Protein AF-A0A849B7J3-F1 (afdb_monomer)

Organism: NCBI:txid82541

Radius of gyration: 32.82 Å; Cα contacts (8 Å, |Δi|>4): 332; chains: 1; bounding box: 76×59×112 Å

Sequence (269 aa):
MNGSISHARQPASGYTDAIAVVGHYAAAPDSPKIPMVKLMRFSEALTHLPNVHATKTRKLFRDGFNDWANSLIGAGCQDRPLELDIGGALIDDAAYNEMYRKDGAIETSPRGAQFLIELYLEGRLPTKGEPMQPSEALLSYARTGETFAEIFEARRLVQNASRQADEEAKKARYATPEEISPSEFTYRLLNELFFHHKKKGYGVFSMVVGGVEVIKTVSRYCSNSGKNSDASVTFSWMDPDGTPRKLDKTSMFEGNRRNDEARNWGLPE

pLDDT: mean 82.97, std 20.83, range [26.84, 98.19]

Foldseek 3Di:
DDDDDDDDDDDDDDDDDDDDDPDDPDQDPDLPPPPQQDWAFLLRLQVQWPQFPSVVQVVLLVVQVVVLVVCDVPPPPDDDQQFTQRLNDTHHPQLSCQQFPPPPGTTHQLLNLVVVVVCQQVVSTDGPDHTDDGHPVSVVRNVVNDGPVRSVVVVVVSVVVSVVVVVVVLLVCLVCQLVAAPVNDDPVNVVVSCVSVVVDDAAWDWDAGVNKIKIKHWDWAAALVRPDIDIKIKIWIADPVRDIDIDIDDTPRCPPLCNDPVNNVDDDD

Solvent-accessible surface area (backbone atoms only — not comparable to full-atom values): 15928 Å² total; per-residue (Å²): 134,88,83,90,85,89,83,88,81,87,83,82,88,85,87,80,80,90,73,84,80,73,86,70,81,76,70,74,94,78,68,82,80,69,83,73,83,77,76,43,40,38,75,56,56,41,72,36,36,59,57,46,37,56,71,58,39,58,46,46,56,52,49,23,50,49,53,46,55,55,53,56,78,75,59,59,103,61,98,63,81,67,53,31,52,50,62,88,39,80,36,44,58,68,60,46,43,24,35,59,29,75,87,77,68,49,29,20,26,25,38,9,42,44,56,54,50,49,39,36,70,71,58,37,47,54,51,82,57,80,63,60,81,59,36,67,70,54,52,57,48,21,67,73,46,45,43,57,67,57,54,49,50,54,51,48,52,55,52,48,52,51,49,50,54,52,51,51,52,48,51,57,57,56,72,46,38,58,76,44,52,70,90,70,69,40,67,66,56,54,50,53,43,37,51,72,74,66,64,70,77,76,48,79,46,74,49,66,38,35,83,28,61,37,38,39,39,28,45,81,26,33,38,74,82,61,86,46,73,41,56,26,40,38,39,38,35,52,45,98,88,68,50,80,46,75,43,77,44,80,29,95,24,54,88,25,47,63,59,29,83,95,57,25,88,79,65,82,133

Secondary structure (DSSP, 8-state):
----------------------------TTS----PPPPEEHHHHGGGSTTB-HHHHHHHHHHHHHHHHHHHHHH-S-----EEEETTEEEEHHHHHHHSEEESEEEE-HHHHHHHHHHHHTT-S-BSSS--PPPHHHHHHHHH---HHHHHHHHHHHHHHHHHHHHHHHHHHHH-GGGS-GGG--HHHHHHHHHHTT--SSEEEEEEETTEEEEEEEEEEE-TTSS-EEEEEEEEEE-TTS-EEEEEE--TTTTSGGG-GGG-TT---

Mean predicted aligned error: 13.0 Å

Structure (mmCIF, N/CA/C/O backbone):
data_AF-A0A849B7J3-F1
#
_entry.id   AF-A0A849B7J3-F1
#
loop_
_atom_site.group_PDB
_atom_site.id
_atom_site.type_symbol
_atom_site.label_atom_id
_atom_site.label_alt_id
_atom_site.label_comp_id
_atom_site.label_asym_id
_atom_site.label_entity_id
_atom_site.label_seq_id
_atom_site.pdbx_PDB_ins_code
_atom_site.Cartn_x
_atom_site.Cartn_y
_atom_site.Cartn_z
_atom_site.occupancy
_atom_site.B_iso_or_equiv
_atom_site.auth_seq_id
_atom_site.auth_comp_id
_atom_site.auth_asym_id
_atom_site.auth_atom_id
_atom_site.pdbx_PDB_model_num
ATOM 1 N N . MET A 1 1 ? -1.129 37.134 -78.350 1.00 34.50 1 MET A N 1
ATOM 2 C CA . MET A 1 1 ? -0.215 37.690 -77.331 1.00 34.50 1 MET A CA 1
ATOM 3 C C . MET A 1 1 ? -1.031 37.998 -76.087 1.00 34.50 1 MET A C 1
ATOM 5 O O . MET A 1 1 ? -2.097 38.573 -76.227 1.00 34.50 1 MET A O 1
ATOM 9 N N . ASN A 1 2 ? -0.542 37.503 -74.948 1.00 29.91 2 ASN A N 1
ATOM 10 C CA . ASN A 1 2 ? -0.941 37.674 -73.543 1.00 29.91 2 ASN A CA 1
ATOM 11 C C . ASN A 1 2 ? -2.064 38.660 -73.170 1.00 29.91 2 ASN A C 1
ATOM 13 O O . ASN A 1 2 ? -2.021 39.822 -73.559 1.00 29.91 2 ASN A O 1
ATOM 17 N N . GLY A 1 3 ? -2.912 38.233 -72.222 1.00 28.36 3 GLY A N 1
ATOM 18 C CA . GLY A 1 3 ? -3.477 39.145 -71.220 1.00 28.36 3 GLY A CA 1
ATOM 19 C C . GLY A 1 3 ? -4.825 38.746 -70.611 1.00 28.36 3 GLY A C 1
ATOM 20 O O . GLY A 1 3 ? -5.851 39.024 -71.209 1.00 28.36 3 GLY A O 1
ATOM 21 N N . SER A 1 4 ? -4.766 38.197 -69.389 1.00 31.70 4 SER A N 1
ATOM 22 C CA . SER A 1 4 ? -5.672 38.406 -68.237 1.00 31.70 4 SER A CA 1
ATOM 23 C C . SER A 1 4 ? -7.183 38.116 -68.334 1.00 31.70 4 SER A C 1
ATOM 25 O O . SER A 1 4 ? -7.897 38.723 -69.118 1.00 31.70 4 SER A O 1
ATOM 27 N N . ILE A 1 5 ? -7.703 37.317 -67.387 1.00 32.41 5 ILE A N 1
ATOM 28 C CA . ILE A 1 5 ? -8.599 37.736 -66.280 1.00 32.41 5 ILE A CA 1
ATOM 29 C C . ILE A 1 5 ? -8.987 36.504 -65.434 1.00 32.41 5 ILE A C 1
ATOM 31 O O . ILE A 1 5 ? -9.136 35.388 -65.923 1.00 32.41 5 ILE A O 1
ATOM 35 N N . SER A 1 6 ? -9.096 36.749 -64.132 1.00 35.19 6 SER A N 1
ATOM 36 C CA . SER A 1 6 ? -9.475 35.867 -63.030 1.00 35.19 6 SER A CA 1
ATOM 37 C C . SER A 1 6 ? -10.904 35.309 -63.108 1.00 35.19 6 SER A C 1
ATOM 39 O O . SER A 1 6 ? -11.824 36.036 -63.465 1.00 35.19 6 SER A O 1
ATOM 41 N N . HIS A 1 7 ? -11.115 34.078 -62.615 1.00 30.36 7 HIS A N 1
ATOM 42 C CA . HIS A 1 7 ? -12.134 33.776 -61.593 1.00 30.36 7 HIS A CA 1
ATOM 43 C C . HIS A 1 7 ? -11.993 32.361 -60.998 1.00 30.36 7 HIS A C 1
ATOM 45 O O . HIS A 1 7 ? -11.875 31.369 -61.708 1.00 30.36 7 HIS A O 1
ATOM 51 N N . ALA A 1 8 ? -12.013 32.349 -59.662 1.00 32.25 8 ALA A N 1
ATOM 52 C CA . ALA A 1 8 ? -12.501 31.359 -58.701 1.00 32.25 8 ALA A CA 1
ATOM 53 C C . ALA A 1 8 ? -12.683 29.877 -59.096 1.00 32.25 8 ALA A C 1
ATOM 55 O O . ALA A 1 8 ? -13.489 29.543 -59.960 1.00 32.25 8 ALA A O 1
ATOM 56 N N . ARG A 1 9 ? -12.122 28.993 -58.253 1.00 29.34 9 ARG A N 1
ATOM 57 C CA . ARG A 1 9 ? -12.795 27.790 -57.720 1.00 29.34 9 ARG A CA 1
ATOM 58 C C . ARG A 1 9 ? -12.140 27.332 -56.405 1.00 29.34 9 ARG A C 1
ATOM 60 O O . ARG A 1 9 ? -10.958 27.018 -56.371 1.00 29.34 9 ARG A O 1
ATOM 67 N N . GLN A 1 10 ? -12.940 27.307 -55.339 1.00 34.34 10 GLN A N 1
ATOM 68 C CA . GLN A 1 10 ? -12.770 26.456 -54.148 1.00 34.34 10 GLN A CA 1
ATOM 69 C C . GLN A 1 10 ? -12.938 24.962 -54.536 1.00 34.34 10 GLN A C 1
ATOM 71 O O . GLN A 1 10 ? -13.509 24.702 -55.602 1.00 34.34 10 GLN A O 1
ATOM 76 N N . PRO A 1 11 ? -12.457 23.980 -53.734 1.00 37.03 11 PRO A N 1
ATOM 77 C CA . PRO A 1 11 ? -13.229 23.470 -52.577 1.00 37.03 11 PRO A CA 1
ATOM 78 C C . PRO A 1 11 ? -12.392 23.106 -51.320 1.00 37.03 11 PRO A C 1
ATOM 80 O O . PRO A 1 11 ? -11.230 22.733 -51.417 1.00 37.03 11 PRO A O 1
ATOM 83 N N . ALA A 1 12 ? -12.963 23.370 -50.134 1.00 26.91 12 ALA A N 1
ATOM 84 C CA . ALA A 1 12 ? -13.429 22.411 -49.105 1.00 26.91 12 ALA A CA 1
ATOM 85 C C . ALA A 1 12 ? -12.333 21.821 -48.185 1.00 26.91 12 ALA A C 1
ATOM 87 O O . ALA A 1 12 ? -11.378 21.214 -48.642 1.00 26.91 12 ALA A O 1
ATOM 88 N N . SER A 1 13 ? -12.411 22.120 -46.878 1.00 29.16 13 SER A N 1
ATOM 89 C CA . SER A 1 13 ? -12.934 21.208 -45.832 1.00 29.16 13 SER A CA 1
ATOM 90 C C . SER A 1 13 ? -11.945 20.070 -45.563 1.00 29.16 13 SER A C 1
ATOM 92 O O . SER A 1 13 ? -11.754 19.214 -46.410 1.00 29.16 13 SER A O 1
ATOM 94 N N . GLY A 1 14 ? -11.205 20.008 -44.465 1.00 27.61 14 GLY A N 1
ATOM 95 C CA . GLY A 1 14 ? -11.558 20.259 -43.075 1.00 27.61 14 GLY A CA 1
ATOM 96 C C . GLY A 1 14 ? -10.837 19.159 -42.294 1.00 27.61 14 GLY A C 1
ATOM 97 O O . GLY A 1 14 ? -10.973 18.003 -42.664 1.00 27.61 14 GLY A O 1
ATOM 98 N N . TYR A 1 15 ? -10.036 19.485 -41.282 1.00 26.84 15 TYR A N 1
ATOM 99 C CA . TYR A 1 15 ? -9.645 18.510 -40.262 1.00 26.84 15 TYR A CA 1
ATOM 100 C C . TYR A 1 15 ? -9.307 19.251 -38.969 1.00 26.84 15 TYR A C 1
ATOM 102 O O . TYR A 1 15 ? -8.407 20.085 -38.900 1.00 26.84 15 TYR A O 1
ATOM 110 N N . THR A 1 16 ? -10.156 18.972 -37.995 1.00 31.05 16 THR A N 1
ATOM 111 C CA . THR A 1 16 ? -10.234 19.437 -36.616 1.00 31.05 16 THR A CA 1
ATOM 112 C C . THR A 1 16 ? -9.123 18.875 -35.731 1.00 31.05 16 THR A C 1
ATOM 114 O O . THR A 1 16 ? -8.712 17.732 -35.903 1.00 31.05 16 THR A O 1
ATOM 117 N N . ASP A 1 17 ? -8.720 19.698 -34.760 1.00 27.81 17 ASP A N 1
ATOM 118 C CA . ASP A 1 17 ? -8.271 19.385 -33.398 1.00 27.81 17 ASP A CA 1
ATOM 119 C C . ASP A 1 17 ? -7.539 18.057 -33.147 1.00 27.81 17 ASP A C 1
ATOM 121 O O . ASP A 1 17 ? -8.133 16.992 -32.973 1.00 27.81 17 ASP A O 1
ATOM 125 N N . ALA A 1 18 ? -6.219 18.163 -32.968 1.00 29.28 18 ALA A N 1
ATOM 126 C CA . ALA A 1 18 ? -5.422 17.153 -32.288 1.00 29.28 18 ALA A CA 1
ATOM 127 C C . ALA A 1 18 ? -5.737 17.187 -30.781 1.00 29.28 18 ALA A C 1
ATOM 129 O O . ALA A 1 18 ? -5.167 17.960 -30.009 1.00 29.28 18 ALA A O 1
ATOM 130 N N . ILE A 1 19 ? -6.687 16.345 -30.380 1.00 28.30 19 ILE A N 1
ATOM 131 C CA . ILE A 1 19 ? -7.010 16.038 -28.988 1.00 28.30 19 ILE A CA 1
ATOM 132 C C . ILE A 1 19 ? -5.796 15.379 -28.323 1.00 28.30 19 ILE A C 1
ATOM 134 O O . ILE A 1 19 ? -5.229 14.408 -28.825 1.00 28.30 19 ILE A O 1
ATOM 138 N N . ALA A 1 20 ? -5.428 15.909 -27.158 1.00 29.67 20 ALA A N 1
ATOM 139 C CA . ALA A 1 20 ? -4.457 15.335 -26.243 1.00 29.67 20 ALA A CA 1
ATOM 140 C C . ALA A 1 20 ? -4.846 13.896 -25.860 1.00 29.67 20 ALA A C 1
ATOM 142 O O . ALA A 1 20 ? -5.822 13.676 -25.141 1.00 29.67 20 ALA A O 1
ATOM 143 N N . VAL A 1 21 ? -4.058 12.911 -26.293 1.00 30.27 21 VAL A N 1
ATOM 144 C CA . VAL A 1 21 ? -4.176 11.535 -25.798 1.00 30.27 21 VAL A CA 1
ATOM 145 C C . VAL A 1 21 ? -3.349 11.423 -24.522 1.00 30.27 21 VAL A C 1
ATOM 147 O O . VAL A 1 21 ? -2.157 11.124 -24.525 1.00 30.27 21 VAL A O 1
ATOM 150 N N . VAL A 1 22 ? -4.011 11.705 -23.402 1.00 29.48 22 VAL A N 1
ATOM 151 C CA . VAL A 1 22 ? -3.564 11.313 -22.066 1.00 29.48 22 VAL A CA 1
ATOM 152 C C . VAL A 1 22 ? -3.586 9.789 -22.022 1.00 29.48 22 VAL A C 1
ATOM 154 O O . VAL A 1 22 ? -4.663 9.192 -22.051 1.00 29.48 22 VAL A O 1
ATOM 157 N N . GLY A 1 23 ? -2.407 9.167 -21.963 1.00 29.25 23 GLY A N 1
ATOM 158 C CA . GLY A 1 23 ? -2.237 7.721 -21.835 1.00 29.25 23 GLY A CA 1
ATOM 159 C C . GLY A 1 23 ? -2.927 7.175 -20.586 1.00 29.25 23 GLY A C 1
ATOM 160 O O . GLY A 1 23 ? -2.333 7.101 -19.513 1.00 29.25 23 GLY A O 1
ATOM 161 N N . HIS A 1 24 ? -4.190 6.789 -20.738 1.00 28.89 24 HIS A N 1
ATOM 162 C CA . HIS A 1 24 ? -4.897 5.933 -19.803 1.00 28.89 24 HIS A CA 1
ATOM 163 C C . HIS A 1 24 ? -4.501 4.502 -20.144 1.00 28.89 24 HIS A C 1
ATOM 165 O O . HIS A 1 24 ? -4.951 3.943 -21.142 1.00 28.89 24 HIS A O 1
ATOM 171 N N . TYR A 1 25 ? -3.637 3.914 -19.321 1.00 37.16 25 TYR A N 1
ATOM 172 C CA . TYR A 1 25 ? -3.486 2.467 -19.288 1.00 37.16 25 TYR A CA 1
ATOM 173 C C . TYR A 1 25 ? -4.851 1.889 -18.906 1.00 37.16 25 TYR A C 1
ATOM 175 O O . TYR A 1 25 ? -5.296 2.033 -17.766 1.00 37.16 25 TYR A O 1
ATOM 183 N N . ALA A 1 26 ? -5.553 1.322 -19.886 1.00 33.25 26 ALA A N 1
ATOM 184 C CA . ALA A 1 26 ? -6.802 0.621 -19.660 1.00 33.25 26 ALA A CA 1
ATOM 185 C C . ALA A 1 26 ? -6.502 -0.586 -18.766 1.00 33.25 26 ALA A C 1
ATOM 187 O O . ALA A 1 26 ? -5.810 -1.517 -19.172 1.00 33.25 26 ALA A O 1
ATOM 188 N N . ALA A 1 27 ? -6.988 -0.532 -17.526 1.00 36.34 27 ALA A N 1
ATOM 189 C CA . ALA A 1 27 ? -7.050 -1.696 -16.660 1.00 36.34 27 ALA A CA 1
ATOM 190 C C . ALA A 1 27 ? -7.806 -2.816 -17.395 1.00 36.34 27 ALA A C 1
ATOM 192 O O . ALA A 1 27 ? -8.809 -2.543 -18.058 1.00 36.34 27 ALA A O 1
ATOM 193 N N . ALA A 1 28 ? -7.314 -4.053 -17.289 1.00 40.72 28 ALA A N 1
ATOM 194 C CA . ALA A 1 28 ? -7.953 -5.229 -17.871 1.00 40.72 28 ALA A CA 1
ATOM 195 C C . ALA A 1 28 ? -9.469 -5.241 -17.551 1.00 40.72 28 ALA A C 1
ATOM 197 O O . ALA A 1 28 ? -9.837 -5.045 -16.388 1.00 40.72 28 ALA A O 1
ATOM 198 N N . PRO A 1 29 ? -10.354 -5.429 -18.552 1.00 43.50 29 PRO A N 1
ATOM 199 C CA . PRO A 1 29 ? -11.774 -5.099 -18.417 1.00 43.50 29 PRO A CA 1
ATOM 200 C C . PRO A 1 29 ? -12.602 -6.030 -17.518 1.00 43.50 29 PRO A C 1
ATOM 202 O O . PRO A 1 29 ? -13.736 -5.675 -17.228 1.00 43.50 29 PRO A O 1
ATOM 205 N N . ASP A 1 30 ? -12.062 -7.145 -17.016 1.00 48.81 30 ASP A N 1
ATOM 206 C CA . ASP A 1 30 ? -12.849 -8.151 -16.279 1.00 48.81 30 ASP A CA 1
ATOM 207 C C . ASP A 1 30 ? -12.141 -8.734 -15.044 1.00 48.81 30 ASP A C 1
ATOM 209 O O . ASP A 1 30 ? -12.328 -9.894 -14.673 1.00 48.81 30 ASP A O 1
ATOM 213 N N . SER A 1 31 ? -11.349 -7.928 -14.334 1.00 44.16 31 SER A N 1
ATOM 214 C CA . SER A 1 31 ? -11.012 -8.293 -12.953 1.00 44.16 31 SER A CA 1
ATOM 215 C C . SER A 1 31 ? -12.288 -8.195 -12.109 1.00 44.16 31 SER A C 1
ATOM 217 O O . SER A 1 31 ? -12.893 -7.115 -12.084 1.00 44.16 31 SER A O 1
ATOM 219 N N . PRO A 1 32 ? -12.723 -9.261 -11.404 1.00 40.44 32 PRO A N 1
ATOM 220 C CA . PRO A 1 32 ? -13.896 -9.185 -10.548 1.00 40.44 32 PRO A CA 1
ATOM 221 C C . PRO A 1 32 ? -13.686 -8.046 -9.554 1.00 40.44 32 PRO A C 1
ATOM 223 O O . PRO A 1 32 ? -12.773 -8.077 -8.725 1.00 40.44 32 PRO A O 1
ATOM 226 N N . LYS A 1 33 ? -14.520 -7.006 -9.661 1.00 48.91 33 LYS A N 1
ATOM 227 C CA . LYS A 1 33 ? -14.579 -5.920 -8.683 1.00 48.91 33 LYS A CA 1
ATOM 228 C C . LYS A 1 33 ? -15.216 -6.490 -7.426 1.00 48.91 33 LYS A C 1
ATOM 230 O O . LYS A 1 33 ? -16.397 -6.276 -7.177 1.00 48.91 33 LYS A O 1
ATOM 235 N N . ILE A 1 34 ? -14.448 -7.265 -6.665 1.00 50.72 34 ILE A N 1
ATOM 236 C CA . ILE A 1 34 ? -14.845 -7.678 -5.325 1.00 50.72 34 ILE A CA 1
ATOM 237 C C . ILE A 1 34 ? -15.014 -6.370 -4.546 1.00 50.72 34 ILE A C 1
ATOM 239 O O . ILE A 1 34 ? -14.036 -5.620 -4.435 1.00 50.72 34 ILE A O 1
ATOM 243 N N . PRO A 1 35 ? -16.231 -6.025 -4.085 1.00 56.38 35 PRO A N 1
ATOM 244 C CA . PRO A 1 35 ? -16.437 -4.805 -3.328 1.00 56.38 35 PRO A CA 1
ATOM 245 C C . PRO A 1 35 ? -15.585 -4.900 -2.066 1.00 56.38 35 PRO A C 1
ATOM 247 O O . PRO A 1 35 ? -15.856 -5.683 -1.161 1.00 56.38 35 PRO A O 1
ATOM 250 N N . MET A 1 36 ? -14.494 -4.141 -2.038 1.00 69.12 36 MET A N 1
ATOM 251 C CA . MET A 1 36 ? -13.614 -4.116 -0.885 1.00 69.12 36 MET A CA 1
ATOM 252 C C . MET A 1 36 ? -14.327 -3.398 0.250 1.00 69.12 36 MET A C 1
ATOM 254 O O . MET A 1 36 ? -14.642 -2.211 0.130 1.00 69.12 36 MET A O 1
ATOM 258 N N . VAL A 1 37 ? -14.524 -4.093 1.370 1.00 80.81 37 VAL A N 1
ATOM 259 C CA . VAL A 1 37 ? -15.006 -3.462 2.595 1.00 80.81 37 VAL A CA 1
ATOM 260 C C . VAL A 1 37 ? -14.028 -2.350 2.975 1.00 80.81 37 VAL A C 1
ATOM 262 O O . VAL A 1 37 ? -12.826 -2.566 3.206 1.00 80.81 37 VAL A O 1
ATOM 265 N N . LYS A 1 38 ? -14.543 -1.120 2.974 1.00 89.06 38 LYS A N 1
ATOM 266 C CA . LYS A 1 38 ? -13.818 0.040 3.475 1.00 89.06 38 LYS A CA 1
ATOM 267 C C . LYS A 1 38 ? -13.810 -0.059 4.995 1.00 89.06 38 LYS A C 1
ATOM 269 O O . LYS A 1 38 ? -14.868 -0.061 5.612 1.00 89.06 38 LYS A O 1
ATOM 274 N N . LEU A 1 39 ? -12.615 -0.129 5.572 1.00 93.56 39 LEU A N 1
ATOM 275 C CA . LEU A 1 39 ? -12.459 -0.179 7.021 1.00 93.56 39 LEU A CA 1
ATOM 276 C C . LEU A 1 39 ? -12.903 1.148 7.631 1.00 93.56 39 LEU A C 1
ATOM 278 O O . LEU A 1 39 ? -12.538 2.224 7.146 1.00 93.56 39 LEU A O 1
ATOM 282 N N . MET A 1 40 ? -13.701 1.051 8.688 1.00 95.50 40 MET A N 1
ATOM 283 C CA . MET A 1 40 ? -14.137 2.195 9.472 1.00 95.50 40 MET A CA 1
ATOM 284 C C . MET A 1 40 ? -13.052 2.559 10.484 1.00 95.50 40 MET A C 1
ATOM 286 O O . MET A 1 40 ? -12.446 1.689 11.114 1.00 95.50 40 MET A O 1
ATOM 290 N N . ARG A 1 41 ? -12.801 3.855 10.683 1.00 96.75 41 ARG A N 1
ATOM 291 C CA . ARG A 1 41 ? -11.905 4.276 11.770 1.00 96.75 41 ARG A CA 1
ATOM 292 C C . ARG A 1 41 ? -12.587 4.030 13.109 1.00 96.75 41 ARG A C 1
ATOM 294 O O . ARG A 1 41 ? -13.756 4.370 13.263 1.00 96.75 41 ARG A O 1
ATOM 301 N N . PHE A 1 42 ? -11.845 3.608 14.128 1.00 97.31 42 PHE A N 1
ATOM 302 C CA . PHE A 1 42 ? -12.400 3.479 15.482 1.00 97.31 42 PHE A CA 1
ATOM 303 C C . PHE A 1 42 ? -13.016 4.799 15.963 1.00 97.31 42 PHE A C 1
ATOM 305 O O . PHE A 1 42 ? -14.103 4.847 16.529 1.00 97.31 42 PHE A O 1
ATOM 312 N N . SER A 1 43 ? -12.360 5.924 15.658 1.00 95.81 43 SER A N 1
ATOM 313 C CA . SER A 1 43 ? -12.896 7.253 15.956 1.00 95.81 43 SER A CA 1
ATOM 314 C C . SER A 1 43 ? -14.233 7.552 15.283 1.00 95.81 43 SER A C 1
ATOM 316 O O . SER A 1 43 ? -15.015 8.292 15.866 1.00 95.81 43 SER A O 1
ATOM 318 N N . GLU A 1 44 ? -14.438 7.042 14.067 1.00 96.44 44 GLU A N 1
ATOM 319 C CA . GLU A 1 44 ? -15.657 7.203 13.271 1.00 96.44 44 GLU A CA 1
ATOM 320 C C . GLU A 1 44 ? -16.761 6.299 13.822 1.00 96.44 44 GLU A C 1
ATOM 322 O O . GLU A 1 44 ? -17.845 6.796 14.115 1.00 96.44 44 GLU A O 1
ATOM 327 N N . ALA A 1 45 ? -16.457 5.031 14.117 1.00 97.31 45 ALA A N 1
ATOM 328 C CA . ALA A 1 45 ? -17.386 4.100 14.760 1.00 97.31 45 ALA A CA 1
ATOM 329 C C . ALA A 1 45 ? -17.991 4.675 16.053 1.00 97.31 45 ALA A C 1
ATOM 331 O O . ALA A 1 45 ? -19.202 4.625 16.253 1.00 97.31 45 ALA A O 1
ATOM 332 N N . LEU A 1 46 ? -17.183 5.336 16.890 1.00 97.44 46 LEU A N 1
ATOM 333 C CA . LEU A 1 46 ? -17.675 5.986 18.112 1.00 97.44 46 LEU A CA 1
ATOM 334 C C . LEU A 1 46 ? -18.655 7.143 17.852 1.00 97.44 46 LEU A C 1
ATOM 336 O O . LEU A 1 46 ? -19.477 7.435 18.712 1.00 97.44 46 LEU A O 1
ATOM 340 N N . THR A 1 47 ? -18.600 7.812 16.695 1.00 96.88 47 THR A N 1
ATOM 341 C CA . THR A 1 47 ? -19.576 8.873 16.363 1.00 96.88 47 THR A CA 1
ATOM 342 C C . THR A 1 47 ? -20.966 8.321 16.054 1.00 96.88 47 THR A C 1
ATOM 344 O O . THR A 1 47 ? -21.951 9.048 16.149 1.00 96.88 47 THR A O 1
ATOM 347 N N . HIS A 1 48 ? -21.046 7.027 15.745 1.00 97.38 48 HIS A N 1
ATOM 348 C CA . HIS A 1 48 ? -22.281 6.305 15.468 1.00 97.38 48 HIS A CA 1
ATOM 349 C C . HIS A 1 48 ? -22.927 5.682 16.718 1.00 97.38 48 HIS A C 1
ATOM 351 O O . HIS A 1 48 ? -23.979 5.047 16.602 1.00 97.38 48 HIS A O 1
ATOM 357 N N . LEU A 1 49 ? -22.323 5.881 17.897 1.00 97.50 49 LEU A N 1
ATOM 358 C CA . LEU A 1 49 ? -22.831 5.458 19.201 1.00 97.50 49 LEU A CA 1
ATOM 359 C C . LEU A 1 49 ? -23.329 6.686 19.985 1.00 97.50 49 LEU A C 1
ATOM 361 O O . LEU A 1 49 ? -22.514 7.486 20.463 1.00 97.50 49 LEU A O 1
ATOM 365 N N . PRO A 1 50 ? -24.653 6.880 20.129 1.00 96.12 50 PRO A N 1
ATOM 366 C CA . PRO A 1 50 ? -25.200 8.026 20.849 1.00 96.12 50 PRO A CA 1
ATOM 367 C C . PRO A 1 50 ? -24.693 8.117 22.293 1.00 96.12 50 PRO A C 1
ATOM 369 O O . PRO A 1 50 ? -24.456 7.112 22.958 1.00 96.12 50 PRO A O 1
ATOM 372 N N . ASN A 1 51 ? -24.544 9.336 22.809 1.00 94.88 51 ASN A N 1
ATOM 373 C CA . ASN A 1 51 ? -24.104 9.616 24.184 1.00 94.88 51 ASN A CA 1
ATOM 374 C C . ASN A 1 51 ? -22.702 9.108 24.570 1.00 94.88 51 ASN A C 1
ATOM 376 O O . ASN A 1 51 ? -22.271 9.388 25.691 1.00 94.88 51 ASN A O 1
ATOM 380 N N . VAL A 1 52 ? -21.962 8.428 23.687 1.00 96.75 52 VAL A N 1
ATOM 381 C CA . VAL A 1 52 ? -20.632 7.907 24.016 1.00 96.75 52 VAL A CA 1
ATOM 382 C C . VAL A 1 52 ? -19.616 9.044 24.165 1.00 96.75 52 VAL A C 1
ATOM 384 O O . VAL A 1 52 ? -19.542 9.988 23.372 1.00 96.75 52 VAL A O 1
ATOM 387 N N . HIS A 1 53 ? -18.772 8.963 25.188 1.00 96.06 53 HIS A N 1
ATOM 388 C CA . HIS A 1 53 ? -17.637 9.860 25.349 1.00 96.06 53 HIS A CA 1
ATOM 389 C C . HIS A 1 53 ? -16.454 9.346 24.530 1.00 96.06 53 HIS A C 1
ATOM 391 O O . HIS A 1 53 ? -15.596 8.628 25.048 1.00 96.06 53 HIS A O 1
ATOM 397 N N . ALA A 1 54 ? -16.361 9.754 23.263 1.00 94.31 54 ALA A N 1
ATOM 398 C CA . ALA A 1 54 ? -15.351 9.229 22.342 1.00 94.31 54 ALA A CA 1
ATOM 399 C C . ALA A 1 54 ? -13.905 9.332 22.876 1.00 94.31 54 ALA A C 1
ATOM 401 O O . ALA A 1 54 ? -13.140 8.372 22.799 1.00 94.31 54 ALA A O 1
ATOM 402 N N . THR A 1 55 ? -13.528 10.464 23.480 1.00 95.50 55 THR A N 1
ATOM 403 C CA . THR A 1 55 ? -12.183 10.652 24.057 1.00 95.50 55 THR A CA 1
ATOM 404 C C . THR A 1 55 ? -11.922 9.725 25.243 1.00 95.50 55 THR A C 1
ATOM 406 O O . THR A 1 55 ? -10.851 9.127 25.320 1.00 95.50 55 THR A O 1
ATOM 409 N N . LYS A 1 56 ? -12.899 9.573 26.150 1.00 96.56 56 LYS A N 1
ATOM 410 C CA . LYS A 1 56 ? -12.776 8.672 27.306 1.00 96.56 56 LYS A CA 1
ATOM 411 C C . LYS A 1 56 ? -12.740 7.212 26.863 1.00 96.56 56 LYS A C 1
ATOM 413 O O . LYS A 1 56 ? -11.947 6.454 27.393 1.00 96.56 56 LYS A O 1
ATOM 418 N N . THR A 1 57 ? -13.515 6.851 25.845 1.00 96.75 57 THR A N 1
ATOM 419 C CA . THR A 1 57 ? -13.533 5.497 25.275 1.00 96.75 57 THR A CA 1
ATOM 420 C C . THR A 1 57 ? -12.192 5.147 24.630 1.00 96.75 57 THR A C 1
ATOM 422 O O . THR A 1 57 ? -11.616 4.108 24.916 1.00 96.75 57 THR A O 1
ATOM 425 N N . ARG A 1 58 ? -11.601 6.054 23.840 1.00 95.50 58 ARG A N 1
ATOM 426 C CA . ARG A 1 58 ? -10.243 5.846 23.296 1.00 95.50 58 ARG A CA 1
ATOM 427 C C . ARG A 1 58 ? -9.174 5.731 24.379 1.00 95.50 58 ARG A C 1
ATOM 429 O O . ARG A 1 58 ? -8.152 5.093 24.142 1.00 95.50 58 ARG A O 1
ATOM 436 N N . LYS A 1 59 ? -9.360 6.424 25.505 1.00 95.56 59 LYS A N 1
ATOM 437 C CA . LYS A 1 59 ? -8.479 6.303 26.665 1.00 95.56 59 LYS A CA 1
ATOM 438 C C . LYS A 1 59 ? -8.664 4.937 27.331 1.00 95.56 59 LYS A C 1
ATOM 440 O O . LYS A 1 59 ? -7.669 4.259 27.502 1.00 95.56 59 LYS A O 1
ATOM 445 N N . LEU A 1 60 ? -9.905 4.509 27.571 1.00 96.06 60 LEU A N 1
ATOM 446 C CA . LEU A 1 60 ? -10.236 3.195 28.131 1.00 96.06 60 LEU A CA 1
ATOM 447 C C . LEU A 1 60 ? -9.559 2.052 27.365 1.00 96.06 60 LEU A C 1
ATOM 449 O O . LEU A 1 60 ? -8.871 1.249 27.976 1.00 96.06 60 LEU A O 1
ATOM 453 N N . PHE A 1 61 ? -9.685 2.023 26.034 1.00 95.56 61 PHE A N 1
ATOM 454 C CA . PHE A 1 61 ? -9.063 0.976 25.212 1.00 95.56 61 PHE A CA 1
ATOM 455 C C . PHE A 1 61 ? -7.534 0.976 25.316 1.00 95.56 61 PHE A C 1
ATOM 457 O O . PHE A 1 61 ? -6.906 -0.064 25.475 1.00 95.56 61 PHE A O 1
ATOM 464 N N . ARG A 1 62 ? -6.929 2.165 25.265 1.00 93.56 62 ARG A N 1
ATOM 465 C CA . ARG A 1 62 ? -5.476 2.321 25.362 1.00 93.56 62 ARG A CA 1
ATOM 466 C C . ARG A 1 62 ? -4.944 1.918 26.733 1.00 93.56 62 ARG A C 1
ATOM 468 O O . ARG A 1 62 ? -3.910 1.267 26.802 1.00 93.56 62 ARG A O 1
ATOM 475 N N . ASP A 1 63 ? -5.615 2.358 27.790 1.00 93.12 63 ASP A N 1
ATOM 476 C CA . ASP A 1 63 ? -5.218 2.086 29.166 1.00 93.12 63 ASP A CA 1
ATOM 477 C C . ASP A 1 63 ? -5.377 0.585 29.452 1.00 93.12 63 ASP A C 1
ATOM 479 O O . ASP A 1 63 ? -4.413 -0.029 29.889 1.00 93.12 63 ASP A O 1
ATOM 483 N N . GLY A 1 64 ? -6.497 -0.033 29.049 1.00 90.50 64 GLY A N 1
ATOM 484 C CA . GLY A 1 64 ? -6.705 -1.481 29.175 1.00 90.50 64 GLY A CA 1
ATOM 485 C C . GLY A 1 64 ? -5.631 -2.312 28.463 1.00 90.50 64 GLY A C 1
ATOM 486 O O . GLY A 1 64 ? -5.087 -3.250 29.041 1.00 90.50 64 GLY A O 1
ATOM 487 N N . PHE A 1 65 ? -5.234 -1.922 27.246 1.00 90.56 65 PHE A N 1
ATOM 488 C CA . PHE A 1 65 ? -4.115 -2.571 26.553 1.00 90.56 65 PHE A CA 1
ATOM 489 C C . PHE A 1 65 ? -2.773 -2.371 27.262 1.00 90.56 65 PHE A C 1
ATOM 491 O O . PHE A 1 65 ? -1.988 -3.309 27.366 1.00 90.56 65 PHE A O 1
ATOM 498 N N . ASN A 1 66 ? -2.484 -1.160 27.743 1.00 89.75 66 ASN A N 1
ATOM 499 C CA . ASN A 1 66 ? -1.235 -0.887 28.452 1.00 89.75 66 ASN A CA 1
ATOM 500 C C . ASN A 1 66 ? -1.150 -1.675 29.763 1.00 89.75 66 ASN A C 1
ATOM 502 O O . ASN A 1 66 ? -0.090 -2.212 30.077 1.00 89.75 66 ASN A O 1
ATOM 506 N N . ASP A 1 67 ? -2.247 -1.760 30.510 1.00 87.94 67 ASP A N 1
ATOM 507 C CA . ASP A 1 67 ? -2.324 -2.510 31.761 1.00 87.94 67 ASP A CA 1
ATOM 508 C C . ASP A 1 67 ? -2.121 -4.006 31.504 1.00 87.94 67 ASP A C 1
ATOM 510 O O . ASP A 1 67 ? -1.298 -4.646 32.167 1.00 87.94 67 ASP A O 1
ATOM 514 N N . TRP A 1 68 ? -2.773 -4.540 30.468 1.00 86.75 68 TRP A N 1
ATOM 515 C CA . TRP A 1 68 ? -2.549 -5.905 30.001 1.00 86.75 68 TRP A CA 1
ATOM 516 C C . TRP A 1 68 ? -1.088 -6.141 29.593 1.00 86.75 68 TRP A C 1
ATOM 518 O O . TRP A 1 68 ? -0.448 -7.057 30.111 1.00 86.75 68 TRP A O 1
ATOM 528 N N . ALA A 1 69 ? -0.508 -5.284 28.752 1.00 85.94 69 ALA A N 1
ATOM 529 C CA . ALA A 1 69 ? 0.877 -5.415 28.301 1.00 85.94 69 ALA A CA 1
ATOM 530 C C . ALA A 1 69 ? 1.880 -5.344 29.469 1.00 85.94 69 ALA A C 1
ATOM 532 O O . ALA A 1 69 ? 2.819 -6.140 29.538 1.00 85.94 69 ALA A O 1
ATOM 533 N N . ASN A 1 70 ? 1.663 -4.441 30.429 1.00 84.94 70 ASN A N 1
ATOM 534 C CA . ASN A 1 70 ? 2.481 -4.336 31.639 1.00 84.94 70 ASN A CA 1
ATOM 535 C C . ASN A 1 70 ? 2.377 -5.594 32.510 1.00 84.94 70 ASN A C 1
ATOM 537 O O . ASN A 1 70 ? 3.374 -6.017 33.100 1.00 84.94 70 ASN A O 1
ATOM 541 N N . SER A 1 71 ? 1.198 -6.223 32.565 1.00 80.88 71 SER A N 1
ATOM 542 C CA . SER A 1 71 ? 1.000 -7.472 33.304 1.00 80.88 71 SER A CA 1
ATOM 543 C C . SER A 1 71 ? 1.841 -8.627 32.743 1.00 80.88 71 SER A C 1
ATOM 545 O O . SER A 1 71 ? 2.327 -9.456 33.515 1.00 80.88 71 SER A O 1
ATOM 547 N N . LEU A 1 72 ? 2.095 -8.642 31.428 1.00 78.50 72 LEU A N 1
ATOM 548 C CA . LEU A 1 72 ? 2.915 -9.659 30.763 1.00 78.50 72 LEU A CA 1
ATOM 549 C C . LEU A 1 72 ? 4.410 -9.501 31.071 1.00 78.50 72 LEU A C 1
ATOM 551 O O . LEU A 1 72 ? 5.115 -10.495 31.240 1.00 78.50 72 LEU A O 1
ATOM 555 N N . ILE A 1 73 ? 4.898 -8.262 31.198 1.00 75.06 73 ILE A N 1
ATOM 556 C CA . ILE A 1 73 ? 6.322 -7.963 31.439 1.00 75.06 73 ILE A CA 1
ATOM 557 C C . ILE A 1 73 ? 6.788 -8.474 32.817 1.00 75.06 73 ILE A C 1
ATOM 559 O O . ILE A 1 73 ? 7.948 -8.852 32.974 1.00 75.06 73 ILE A O 1
ATOM 563 N N . GLY A 1 74 ? 5.895 -8.527 33.811 1.00 65.00 74 GLY A N 1
ATOM 564 C CA . GLY A 1 74 ? 6.217 -8.973 35.174 1.00 65.00 74 GLY A CA 1
ATOM 565 C C . GLY A 1 74 ? 5.918 -10.445 35.481 1.00 65.00 74 GLY A C 1
ATOM 566 O O . GLY A 1 74 ? 6.328 -10.936 36.530 1.00 65.00 74 GLY A O 1
ATOM 567 N N . ALA A 1 75 ? 5.188 -11.149 34.613 1.00 60.03 75 ALA A N 1
ATOM 568 C CA . ALA A 1 75 ? 4.595 -12.445 34.951 1.00 60.03 75 ALA A CA 1
ATOM 569 C C . ALA A 1 75 ? 5.496 -13.665 34.694 1.00 60.03 75 ALA A C 1
ATOM 571 O O . ALA A 1 75 ? 5.211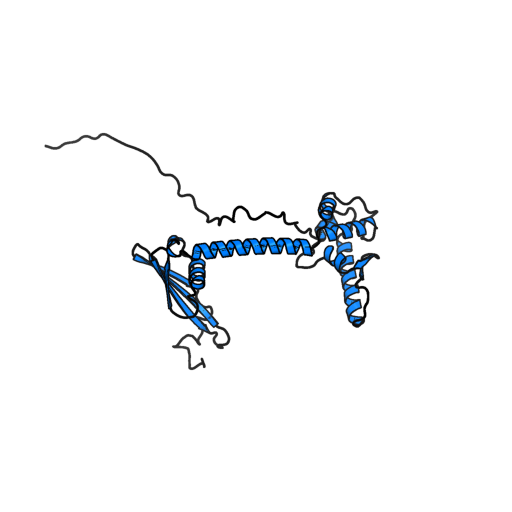 -14.740 35.222 1.00 60.03 75 ALA A O 1
ATOM 572 N N . GLY A 1 76 ? 6.557 -13.534 33.891 1.00 57.94 76 GLY A N 1
ATOM 573 C CA . GLY A 1 76 ? 7.199 -14.707 33.292 1.00 57.94 76 GLY A CA 1
ATOM 574 C C . GLY A 1 76 ? 6.237 -15.443 32.346 1.00 57.94 76 GLY A C 1
ATOM 575 O O . GLY A 1 76 ? 5.034 -15.201 32.339 1.00 57.94 76 GLY A O 1
ATOM 576 N N . CYS A 1 77 ? 6.768 -16.322 31.499 1.00 48.00 77 CYS A N 1
ATOM 577 C CA . CYS A 1 77 ? 6.002 -17.054 30.485 1.00 48.00 77 CYS A CA 1
ATOM 578 C C . CYS A 1 77 ? 5.103 -18.130 31.139 1.00 48.00 77 CYS A C 1
ATOM 580 O O . CYS A 1 77 ? 5.403 -19.318 31.062 1.00 48.00 77 CYS A O 1
ATOM 582 N N . GLN A 1 78 ? 4.067 -17.728 31.878 1.00 54.28 78 GLN A N 1
ATOM 583 C CA . GLN A 1 78 ? 3.046 -18.630 32.410 1.00 54.28 78 GLN A CA 1
ATOM 584 C C . GLN A 1 78 ? 1.727 -18.427 31.668 1.00 54.28 78 GLN A C 1
ATOM 586 O O . GLN A 1 78 ? 1.346 -17.289 31.396 1.00 54.28 78 GLN A O 1
ATOM 591 N N . ASP A 1 79 ? 1.056 -19.547 31.386 1.00 54.75 79 ASP A N 1
ATOM 592 C CA . ASP A 1 79 ? -0.226 -19.704 30.685 1.00 54.75 79 ASP A CA 1
ATOM 593 C C . ASP A 1 79 ? -1.379 -18.940 31.363 1.00 54.75 79 ASP A C 1
ATOM 595 O O . ASP A 1 79 ? -2.282 -19.528 31.961 1.00 54.75 79 ASP A O 1
ATOM 599 N N . ARG A 1 80 ? -1.362 -17.605 31.314 1.00 55.19 80 ARG A N 1
ATOM 600 C CA . ARG A 1 80 ? -2.534 -16.801 31.662 1.00 55.19 80 ARG A CA 1
ATOM 601 C C . ARG A 1 80 ? -3.409 -16.616 30.428 1.00 55.19 80 ARG A C 1
ATOM 603 O O . ARG A 1 80 ? -2.869 -16.398 29.341 1.00 55.19 80 ARG A O 1
ATOM 610 N N . PRO A 1 81 ? -4.742 -16.644 30.585 1.00 53.84 81 PRO A N 1
ATOM 611 C CA . PRO A 1 81 ? -5.631 -16.221 29.517 1.00 53.84 81 PRO A CA 1
ATOM 612 C C . PRO A 1 81 ? -5.276 -14.785 29.103 1.00 53.84 81 PRO A C 1
A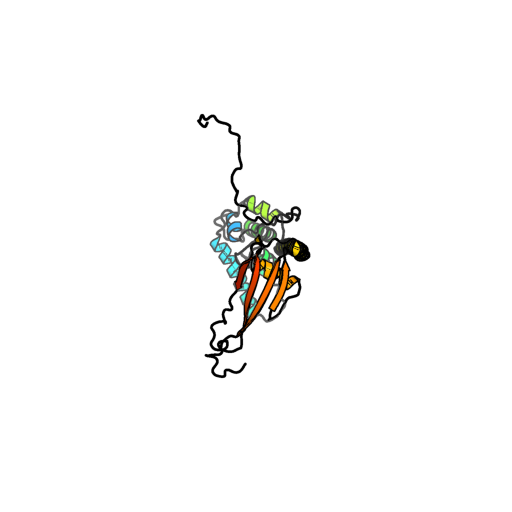TOM 614 O O . PRO A 1 81 ? -5.140 -13.895 29.944 1.00 53.84 81 PRO A O 1
ATOM 617 N N . LEU A 1 82 ? -5.065 -14.597 27.796 1.00 66.94 82 LEU A N 1
ATOM 618 C CA . LEU A 1 82 ? -4.709 -13.342 27.119 1.00 66.94 82 LEU A CA 1
ATOM 619 C C . LEU A 1 82 ? -5.929 -12.405 27.045 1.00 66.94 82 LEU A C 1
ATOM 621 O O . LEU A 1 82 ? -6.283 -11.914 25.977 1.00 66.94 82 LEU A O 1
ATOM 625 N N . GLU A 1 83 ? -6.611 -12.221 28.171 1.00 80.88 83 GLU A N 1
ATOM 626 C CA . GLU A 1 83 ? -7.830 -11.427 28.272 1.00 80.88 83 GLU A CA 1
ATOM 627 C C . GLU A 1 83 ? -7.496 -10.017 28.768 1.00 80.88 83 GLU A C 1
ATOM 629 O O . GLU A 1 83 ? -6.789 -9.822 29.760 1.00 80.88 83 GLU A O 1
ATOM 634 N N . LEU A 1 84 ? -7.995 -9.025 28.042 1.00 88.44 84 LEU A N 1
ATOM 635 C CA . LEU A 1 84 ? -7.903 -7.604 28.314 1.00 88.44 84 LEU A CA 1
ATOM 636 C C . LEU A 1 84 ? -9.181 -7.150 29.021 1.00 88.44 84 LEU A C 1
ATOM 638 O O . LEU A 1 84 ? -10.282 -7.450 28.561 1.00 88.44 84 LEU A O 1
ATOM 642 N N . ASP A 1 85 ? -9.045 -6.383 30.101 1.00 89.62 85 ASP A N 1
ATOM 643 C CA . ASP A 1 85 ? -10.185 -5.721 30.739 1.00 89.62 85 ASP A CA 1
ATOM 644 C C . ASP A 1 85 ? -10.495 -4.398 30.025 1.00 89.62 85 ASP A C 1
ATOM 646 O O . ASP A 1 85 ? -9.705 -3.449 30.051 1.00 89.62 85 ASP A O 1
ATOM 650 N N . ILE A 1 86 ? -11.668 -4.328 29.393 1.00 92.00 86 ILE A N 1
ATOM 651 C CA . ILE A 1 86 ? -12.201 -3.123 28.762 1.00 92.00 86 ILE A CA 1
ATOM 652 C C . ILE A 1 86 ? -13.539 -2.773 29.415 1.00 92.00 86 ILE A C 1
ATOM 654 O O . ILE A 1 86 ? -14.591 -3.307 29.072 1.00 92.00 86 ILE A O 1
ATOM 658 N N . GLY A 1 87 ? -13.512 -1.834 30.362 1.00 87.12 87 GLY A N 1
ATOM 659 C CA . GLY A 1 87 ? -14.730 -1.360 31.032 1.00 87.12 87 GLY A CA 1
ATOM 660 C C . GLY A 1 87 ? -15.384 -2.420 31.928 1.00 87.12 87 GLY A C 1
ATOM 661 O O . GLY A 1 87 ? -16.603 -2.418 32.103 1.00 87.12 87 GLY A O 1
ATOM 662 N N . GLY A 1 88 ? -14.593 -3.340 32.480 1.00 88.44 88 GLY A N 1
ATOM 663 C CA . GLY A 1 88 ? -15.042 -4.471 33.288 1.00 88.44 88 GLY A CA 1
ATOM 664 C C . GLY A 1 88 ? -15.495 -5.681 32.468 1.00 88.44 88 GLY A C 1
ATOM 665 O O . GLY A 1 88 ? -16.116 -6.582 33.038 1.00 88.44 88 GLY A O 1
ATOM 666 N N . ALA A 1 89 ? -15.272 -5.682 31.151 1.00 91.00 89 ALA A N 1
ATOM 667 C CA . ALA A 1 89 ? -15.475 -6.835 30.280 1.00 91.00 89 ALA A CA 1
ATOM 668 C C . ALA A 1 89 ? -14.116 -7.467 29.958 1.00 91.00 89 ALA A C 1
ATOM 670 O O . ALA A 1 89 ? -13.206 -6.764 29.524 1.00 91.00 89 ALA A O 1
ATOM 671 N N . LEU A 1 90 ? -13.994 -8.778 30.167 1.00 91.06 90 LEU A N 1
ATOM 672 C CA . LEU A 1 90 ? -12.814 -9.548 29.781 1.00 91.06 90 LEU A CA 1
ATOM 673 C C . LEU A 1 90 ? -12.946 -9.935 28.309 1.00 91.06 90 LEU A C 1
ATOM 675 O O . LEU A 1 90 ? -13.900 -10.609 27.924 1.00 91.06 90 LEU A O 1
ATOM 679 N N . ILE A 1 91 ? -12.017 -9.458 27.488 1.00 91.19 91 ILE A N 1
ATOM 680 C CA . ILE A 1 91 ? -12.041 -9.605 26.033 1.00 91.19 91 ILE A CA 1
ATOM 681 C C . ILE A 1 91 ? -10.714 -10.205 25.598 1.00 91.19 91 ILE A C 1
ATOM 683 O O . ILE A 1 91 ? -9.665 -9.713 25.998 1.00 91.19 91 ILE A O 1
ATOM 687 N N . ASP A 1 92 ? -10.729 -11.241 24.768 1.00 89.75 92 ASP A N 1
ATOM 688 C CA . ASP A 1 92 ? -9.483 -11.781 24.227 1.00 89.75 92 ASP A CA 1
ATOM 689 C C . ASP A 1 92 ? -8.771 -10.793 23.274 1.00 89.75 92 ASP A C 1
ATOM 691 O O . ASP A 1 92 ? -9.353 -9.841 22.738 1.00 89.75 92 ASP A O 1
ATOM 695 N N . ASP A 1 93 ? -7.475 -11.018 23.054 1.00 87.38 93 ASP A N 1
ATOM 696 C CA . ASP A 1 93 ? -6.662 -10.202 22.143 1.00 87.38 93 ASP A CA 1
ATOM 697 C C . ASP A 1 93 ? -7.212 -10.180 20.703 1.00 87.38 93 ASP A C 1
ATOM 699 O O . ASP A 1 93 ? -7.097 -9.168 20.011 1.00 87.38 93 ASP A O 1
ATOM 703 N N . ALA A 1 94 ? -7.863 -11.250 20.237 1.00 90.38 94 ALA A N 1
ATOM 704 C CA . ALA A 1 94 ? -8.418 -11.289 18.887 1.00 90.38 94 ALA A CA 1
ATOM 705 C C . ALA A 1 94 ? -9.579 -10.293 18.738 1.00 90.38 94 ALA A C 1
ATOM 707 O O . ALA A 1 94 ? -9.569 -9.460 17.833 1.00 90.38 94 ALA A O 1
ATOM 708 N N . ALA A 1 95 ? -10.543 -10.308 19.655 1.00 93.06 95 ALA A N 1
ATOM 709 C CA . ALA A 1 95 ? -11.666 -9.382 19.679 1.00 93.06 95 ALA A CA 1
ATOM 710 C C . ALA A 1 95 ? -11.214 -7.935 19.936 1.00 93.06 95 ALA A C 1
ATOM 712 O O . ALA A 1 95 ? -11.718 -7.012 19.285 1.00 93.06 95 ALA A O 1
ATOM 713 N N . TYR A 1 96 ? -10.218 -7.724 20.809 1.00 93.88 96 TYR A N 1
ATOM 714 C CA . TYR A 1 96 ? -9.594 -6.409 20.976 1.00 93.88 96 TYR A CA 1
ATOM 715 C C . TYR A 1 96 ? -8.986 -5.908 19.661 1.00 93.88 96 TYR A C 1
ATOM 717 O O . TYR A 1 96 ? -9.262 -4.778 19.247 1.00 93.88 96 TYR A O 1
ATOM 725 N N . ASN A 1 97 ? -8.217 -6.750 18.967 1.00 93.94 97 ASN A N 1
ATOM 726 C CA . ASN A 1 97 ? -7.600 -6.397 17.693 1.00 93.94 97 ASN A CA 1
ATOM 727 C C . ASN A 1 97 ? -8.631 -6.126 16.598 1.00 93.94 97 ASN A C 1
ATOM 729 O O . ASN A 1 97 ? -8.401 -5.236 15.790 1.00 93.94 97 ASN A O 1
ATOM 733 N N . GLU A 1 98 ? -9.773 -6.815 16.577 1.00 96.62 98 GLU A N 1
ATOM 734 C CA . GLU A 1 98 ? -10.863 -6.511 15.641 1.00 96.62 98 GLU A CA 1
ATOM 735 C C . GLU A 1 98 ? -11.498 -5.131 15.918 1.00 96.62 98 GLU A C 1
ATOM 737 O O . GLU A 1 98 ? -11.833 -4.392 14.987 1.00 96.62 98 GLU A O 1
ATOM 742 N N . MET A 1 99 ? -11.621 -4.728 17.188 1.00 96.25 99 MET A N 1
ATOM 743 C CA . MET A 1 99 ? -12.143 -3.409 17.572 1.00 96.25 99 MET A CA 1
ATOM 744 C C . MET A 1 99 ? -11.145 -2.266 17.366 1.00 96.25 99 MET A C 1
ATOM 746 O O . MET A 1 99 ? -11.539 -1.170 16.954 1.00 96.25 99 MET A O 1
ATOM 750 N N . TYR A 1 100 ? -9.879 -2.495 17.714 1.00 93.88 100 TYR A N 1
ATOM 751 C CA . TYR A 1 100 ? -8.874 -1.457 17.928 1.00 93.88 100 TYR A CA 1
ATOM 752 C C . TYR A 1 100 ? -7.512 -1.882 17.360 1.00 93.88 100 TYR A C 1
ATOM 754 O O . TYR A 1 100 ? -6.542 -2.104 18.086 1.00 93.88 100 TYR A O 1
ATOM 762 N N . ARG A 1 101 ? -7.402 -1.951 16.030 1.00 91.56 101 ARG A N 1
ATOM 763 C CA . ARG A 1 101 ? -6.131 -2.263 15.358 1.00 91.56 101 ARG A CA 1
ATOM 764 C C . ARG A 1 101 ? -5.338 -1.002 15.046 1.00 91.56 101 ARG A C 1
ATOM 766 O O . ARG A 1 101 ? -5.879 -0.052 14.482 1.00 91.56 101 ARG A O 1
ATOM 773 N N . LYS A 1 102 ? -4.036 -1.001 15.346 1.00 87.38 102 LYS A N 1
ATOM 774 C CA . LYS A 1 102 ? -3.124 0.124 15.072 1.00 87.38 102 LYS A CA 1
ATOM 775 C C . LYS A 1 102 ? -2.065 -0.230 14.017 1.00 87.38 102 LYS A C 1
ATOM 777 O O . LYS A 1 102 ? -0.889 -0.339 14.341 1.00 87.38 102 LYS A O 1
ATOM 782 N N . ASP A 1 103 ? -2.478 -0.304 12.752 1.00 78.25 103 ASP A N 1
ATOM 783 C CA . ASP A 1 103 ? -1.588 -0.396 11.576 1.00 78.25 103 ASP A CA 1
ATOM 784 C C . ASP A 1 103 ? -1.619 0.919 10.773 1.00 78.25 103 ASP A C 1
ATOM 786 O O . ASP A 1 103 ? -1.974 0.978 9.597 1.00 78.25 103 ASP A O 1
ATOM 790 N N . GLY A 1 104 ? -1.292 2.023 11.453 1.00 83.19 104 GLY A N 1
ATOM 791 C CA . GLY A 1 104 ? -1.436 3.388 10.940 1.00 83.19 104 GLY A CA 1
ATOM 792 C C . GLY A 1 104 ? -2.541 4.146 11.673 1.00 83.19 104 GLY A C 1
ATOM 793 O O . GLY A 1 104 ? -2.384 4.483 12.850 1.00 83.19 104 GLY A O 1
ATOM 794 N N . ALA A 1 105 ? -3.649 4.440 10.986 1.00 87.44 105 ALA A N 1
ATOM 795 C CA . ALA A 1 105 ? -4.855 4.918 11.660 1.00 87.44 105 ALA A CA 1
ATOM 796 C C . ALA A 1 105 ? -5.462 3.784 12.504 1.00 87.44 105 ALA A C 1
ATOM 798 O O . ALA A 1 105 ? -5.307 2.615 12.173 1.00 87.44 105 ALA A O 1
ATOM 799 N N . ILE A 1 106 ? -6.141 4.133 13.599 1.00 94.50 106 ILE A N 1
ATOM 800 C CA . ILE A 1 106 ? -6.812 3.133 14.435 1.00 94.50 106 ILE A CA 1
ATOM 801 C C . ILE A 1 106 ? -8.132 2.765 13.771 1.00 94.50 106 ILE A C 1
ATOM 803 O O . ILE A 1 106 ? -9.011 3.623 13.618 1.00 94.50 106 ILE A O 1
ATOM 807 N N . GLU A 1 107 ? -8.248 1.510 13.366 1.00 96.19 107 GLU A N 1
ATOM 808 C CA . GLU A 1 107 ? -9.353 0.985 12.567 1.00 96.19 107 GLU A CA 1
ATOM 809 C C . GLU A 1 107 ? -10.123 -0.089 13.334 1.00 96.19 107 GLU A C 1
ATOM 811 O O . GLU A 1 107 ? -9.607 -0.706 14.267 1.00 96.19 107 GLU A O 1
ATOM 816 N N . THR A 1 108 ? -11.365 -0.292 12.908 1.00 97.25 108 THR A N 1
ATOM 817 C CA . THR A 1 108 ? -12.309 -1.265 13.457 1.00 97.25 108 THR A CA 1
ATOM 818 C C . THR A 1 108 ? -12.857 -2.083 12.305 1.00 97.25 108 THR A C 1
ATOM 820 O O . THR A 1 108 ? -13.379 -1.502 11.352 1.00 97.25 108 THR A O 1
ATOM 823 N N . SER A 1 109 ? -12.753 -3.406 12.360 1.00 97.31 109 SER A N 1
ATOM 824 C CA . SER A 1 109 ? -13.375 -4.283 11.364 1.00 97.31 109 SER A CA 1
ATOM 825 C C . SER A 1 109 ? -14.896 -4.360 11.566 1.00 97.31 109 SER A C 1
ATOM 827 O O . SER A 1 109 ? -15.400 -3.936 12.610 1.00 97.31 109 SER A O 1
ATOM 829 N N . PRO A 1 110 ? -15.660 -4.902 10.605 1.00 97.88 110 PRO A N 1
ATOM 830 C CA . PRO A 1 110 ? -17.062 -5.256 10.816 1.00 97.88 110 PRO A CA 1
ATOM 831 C C . PRO A 1 110 ? -17.284 -6.132 12.053 1.00 97.88 110 PRO A C 1
ATOM 833 O O . PRO A 1 110 ? -18.150 -5.823 12.874 1.00 97.88 110 PRO A O 1
ATOM 836 N N . ARG A 1 111 ? -16.460 -7.172 12.246 1.00 97.62 111 ARG A N 1
ATOM 837 C CA . ARG A 1 111 ? -16.515 -8.017 13.448 1.00 97.62 111 ARG A CA 1
ATOM 838 C C . ARG A 1 111 ? -16.222 -7.223 14.722 1.00 97.62 111 ARG A C 1
ATOM 840 O O . ARG A 1 111 ? -16.932 -7.364 15.712 1.00 97.62 111 ARG A O 1
ATOM 847 N N . GLY A 1 112 ? -15.238 -6.331 14.688 1.00 97.50 112 GLY A N 1
ATOM 848 C CA . GLY A 1 112 ? -14.942 -5.420 15.789 1.00 97.50 112 GLY A CA 1
ATOM 849 C C . GLY A 1 112 ? -16.092 -4.469 16.097 1.00 97.50 112 GLY A C 1
ATOM 850 O O . GLY A 1 112 ? -16.389 -4.208 17.257 1.00 97.50 112 GLY A O 1
ATOM 851 N N . ALA A 1 113 ? -16.792 -3.975 15.077 1.00 98.19 113 ALA A N 1
ATOM 852 C CA . ALA A 1 113 ? -17.957 -3.123 15.275 1.00 98.19 113 ALA A CA 1
ATOM 853 C C . ALA A 1 113 ? -19.086 -3.858 16.016 1.00 98.19 113 ALA A C 1
ATOM 855 O O . ALA A 1 113 ? -19.764 -3.224 16.821 1.00 98.19 113 ALA A O 1
ATOM 856 N N . GLN A 1 114 ? -19.252 -5.171 15.807 1.00 98.19 114 GLN A N 1
ATOM 857 C CA . GLN A 1 114 ? -20.195 -5.989 16.583 1.00 98.19 114 GLN A CA 1
ATOM 858 C C . GLN A 1 114 ? -19.827 -5.984 18.072 1.00 98.19 114 GLN A C 1
ATOM 860 O O . GLN A 1 114 ? -20.644 -5.565 18.888 1.00 98.19 114 GLN A O 1
ATOM 865 N N . PHE A 1 115 ? -18.579 -6.321 18.412 1.00 97.50 115 PHE A N 1
ATOM 866 C CA . PHE A 1 115 ? -18.106 -6.291 19.802 1.00 97.50 115 PHE A CA 1
ATOM 867 C C . PHE A 1 115 ? -18.218 -4.896 20.429 1.00 97.50 115 PHE A C 1
ATOM 869 O O . PHE A 1 115 ? -18.627 -4.741 21.576 1.00 97.50 115 PHE A O 1
ATOM 876 N N . LEU A 1 116 ? -17.907 -3.848 19.664 1.00 97.62 116 LEU A N 1
ATOM 877 C CA . LEU A 1 116 ? -18.013 -2.475 20.143 1.00 97.62 116 LEU A CA 1
ATOM 878 C C . LEU A 1 116 ? -19.469 -2.073 20.433 1.00 97.62 116 LEU A C 1
ATOM 880 O O . LEU A 1 116 ? -19.722 -1.362 21.408 1.00 97.62 116 LEU A O 1
ATOM 884 N N . ILE A 1 117 ? -20.417 -2.513 19.598 1.00 98.06 117 ILE A N 1
ATOM 885 C CA . ILE A 1 117 ? -21.855 -2.322 19.829 1.00 98.06 117 ILE A CA 1
ATOM 886 C C . ILE A 1 117 ? -22.300 -3.083 21.083 1.00 98.06 117 ILE A C 1
ATOM 888 O O . ILE A 1 117 ? -23.040 -2.517 21.883 1.00 98.06 117 ILE A O 1
ATOM 892 N N . GLU A 1 118 ? -21.844 -4.319 21.279 1.00 96.62 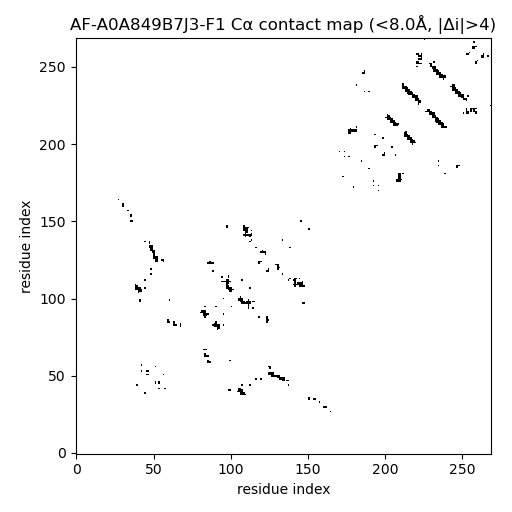118 GLU A N 1
ATOM 893 C CA . GLU A 1 118 ? -22.165 -5.126 22.465 1.00 96.62 118 GLU A CA 1
ATOM 894 C C . GLU A 1 118 ? -21.698 -4.429 23.750 1.00 96.62 118 GLU A C 1
ATOM 896 O O . GLU A 1 118 ? -22.519 -4.131 24.617 1.00 96.62 118 GLU A O 1
ATOM 901 N N . LEU A 1 119 ? -20.424 -4.024 23.822 1.00 96.38 119 LEU A N 1
ATOM 902 C CA . LEU A 1 119 ? -19.888 -3.268 24.964 1.00 96.38 119 LEU A CA 1
ATOM 903 C C . LEU A 1 119 ? -20.672 -1.981 25.239 1.00 96.38 119 LEU A C 1
ATOM 905 O O . LEU A 1 119 ? -20.851 -1.572 26.388 1.00 96.38 119 LEU A O 1
ATOM 909 N N . TYR A 1 120 ? -21.112 -1.307 24.180 1.00 97.56 120 TYR A N 1
ATOM 910 C CA . TYR A 1 120 ? -21.905 -0.095 24.303 1.00 97.56 120 TYR A CA 1
ATOM 911 C C . TYR A 1 120 ? -23.294 -0.373 24.884 1.00 97.56 120 TYR A C 1
ATOM 913 O O . TYR A 1 120 ? -23.688 0.307 25.830 1.00 97.56 120 TYR A O 1
ATOM 921 N N . LEU A 1 121 ? -24.013 -1.364 24.353 1.00 96.12 121 LEU A N 1
ATOM 922 C CA . LEU A 1 121 ? -25.358 -1.729 24.806 1.00 96.12 121 LEU A CA 1
ATOM 923 C C . LEU A 1 121 ? -25.359 -2.298 26.231 1.00 96.12 121 LEU A C 1
ATOM 925 O O . LEU A 1 121 ? -26.321 -2.095 26.964 1.00 96.12 121 LEU A O 1
ATOM 929 N N . GLU A 1 122 ? -24.267 -2.936 26.648 1.00 95.31 122 GLU A N 1
ATOM 930 C CA . GLU A 1 122 ? -24.056 -3.398 28.024 1.00 95.31 122 GLU A CA 1
ATOM 931 C C . GLU A 1 122 ? -23.647 -2.281 29.003 1.00 95.31 122 GLU A C 1
ATOM 933 O O . GLU A 1 122 ? -23.432 -2.542 30.187 1.00 95.31 122 GLU A O 1
ATOM 938 N N . GLY A 1 123 ? -23.494 -1.035 28.540 1.00 95.19 123 GLY A N 1
ATOM 939 C CA . GLY A 1 123 ? -23.095 0.088 29.392 1.00 95.19 123 GLY A CA 1
ATOM 940 C C . GLY A 1 123 ? -21.633 0.036 29.857 1.00 95.19 123 GLY A C 1
ATOM 941 O O . GLY A 1 123 ? -21.267 0.710 30.819 1.00 95.19 123 GLY A O 1
ATO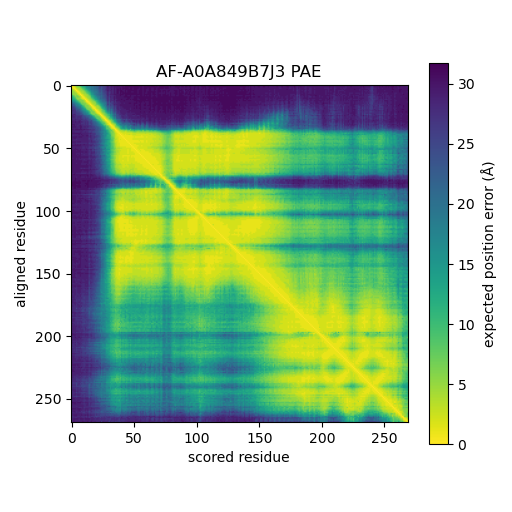M 942 N N . ARG A 1 124 ? -20.778 -0.742 29.179 1.00 95.38 124 ARG A N 1
ATOM 943 C CA . ARG A 1 124 ? -19.339 -0.871 29.487 1.00 95.38 124 ARG A CA 1
ATOM 944 C C . ARG A 1 124 ? -18.523 0.316 28.983 1.00 95.38 124 ARG A C 1
ATOM 946 O O . ARG A 1 124 ? -17.421 0.579 29.465 1.00 95.38 124 ARG A O 1
ATOM 953 N N . LEU A 1 125 ? -19.052 1.049 28.001 1.00 96.44 125 LEU A N 1
ATOM 954 C CA . LEU A 1 125 ? -18.403 2.243 27.468 1.00 96.44 125 LEU A CA 1
ATOM 955 C C . LEU A 1 125 ? -18.780 3.497 28.271 1.00 96.44 125 LEU A C 1
ATOM 957 O O . LEU A 1 125 ? -19.924 3.639 28.695 1.00 96.44 125 LEU A O 1
ATOM 961 N N . PRO A 1 126 ? -17.871 4.478 28.424 1.00 95.88 126 PRO A N 1
ATOM 962 C CA . PRO A 1 126 ? -18.203 5.735 29.084 1.00 95.88 126 PRO A CA 1
ATOM 963 C C . PRO A 1 126 ? -19.255 6.532 28.294 1.00 95.88 126 PRO A C 1
ATOM 965 O O . PRO A 1 126 ? -18.955 7.055 27.218 1.00 95.88 126 PRO A O 1
ATOM 968 N N . THR A 1 127 ? -20.455 6.707 28.846 1.00 95.00 127 THR A N 1
ATOM 969 C CA . THR A 1 127 ? -21.570 7.449 28.227 1.00 95.00 127 THR A CA 1
ATOM 970 C C . THR A 1 127 ? -22.051 8.622 29.097 1.00 95.00 127 THR A C 1
ATOM 972 O O . THR A 1 127 ? -21.750 8.707 30.286 1.00 95.00 127 THR A O 1
ATOM 975 N N . LYS A 1 128 ? -22.780 9.575 28.495 1.00 90.31 128 LYS A N 1
ATOM 976 C CA . LYS A 1 128 ? -23.461 10.694 29.191 1.00 90.31 128 LYS A CA 1
ATOM 977 C C . LYS A 1 128 ? -24.837 10.321 29.770 1.00 90.31 128 LYS A C 1
ATOM 979 O O . LYS A 1 128 ? -25.516 11.187 30.313 1.00 90.31 128 LYS A O 1
ATOM 984 N N . GLY A 1 129 ? -25.260 9.074 29.605 1.00 88.19 129 GLY A N 1
ATOM 985 C CA . GLY A 1 129 ? -26.577 8.558 29.963 1.00 88.19 129 GLY A CA 1
ATOM 986 C C . GLY A 1 129 ? -26.723 7.116 29.485 1.00 88.19 129 GLY A C 1
ATOM 987 O O . GLY A 1 129 ? -25.738 6.513 29.055 1.00 88.19 129 GLY A O 1
ATOM 988 N N . GLU A 1 130 ? -27.940 6.585 29.529 1.00 88.88 130 GLU A N 1
ATOM 989 C CA . GLU A 1 130 ? -28.222 5.225 29.060 1.00 88.88 130 GLU A CA 1
ATOM 990 C C . GLU A 1 130 ? -27.814 5.034 27.582 1.00 88.88 130 GLU A C 1
ATOM 992 O O . GLU A 1 130 ? -27.974 5.962 26.766 1.00 88.88 130 GLU A O 1
ATOM 997 N N . PRO A 1 131 ? -27.280 3.852 27.220 1.00 91.69 131 PRO A N 1
ATOM 998 C CA . PRO A 1 131 ? -27.094 3.463 25.829 1.00 91.69 131 PRO A CA 1
ATOM 999 C C . PRO A 1 131 ? -28.409 3.555 25.043 1.00 91.69 131 PRO A C 1
ATOM 1001 O O . PRO A 1 131 ? -29.485 3.216 25.531 1.00 91.69 131 PRO A O 1
ATOM 1004 N N . MET A 1 132 ? -28.327 4.032 23.804 1.00 94.25 132 MET A N 1
ATOM 1005 C CA . MET A 1 132 ? -29.454 4.124 22.870 1.00 94.25 132 MET A CA 1
ATOM 1006 C C . MET A 1 132 ? -29.197 3.225 21.662 1.00 94.25 132 MET A C 1
ATOM 1008 O O . MET A 1 132 ? -28.138 2.627 21.542 1.00 94.25 132 MET A O 1
ATOM 1012 N N . GLN A 1 133 ? -30.136 3.144 20.721 1.00 94.94 133 GLN A N 1
ATOM 1013 C CA . GLN A 1 133 ? -29.900 2.393 19.491 1.00 94.94 133 GLN A CA 1
ATOM 1014 C C . GLN A 1 133 ? -28.709 2.992 18.703 1.00 94.94 133 GLN A C 1
ATOM 1016 O O . GLN A 1 133 ? -28.737 4.191 18.396 1.00 94.94 133 GLN A O 1
ATOM 1021 N N . PRO A 1 134 ? -27.679 2.196 18.343 1.00 96.94 134 PRO A N 1
ATOM 1022 C CA . PRO A 1 134 ? -26.620 2.631 17.434 1.00 96.94 134 PRO A CA 1
ATOM 1023 C C . PRO A 1 134 ? -27.181 3.065 16.077 1.00 96.94 134 PRO A C 1
ATOM 1025 O O . PRO A 1 134 ? -28.238 2.600 15.650 1.00 96.94 134 PRO A O 1
ATOM 1028 N N . SER A 1 135 ? -26.464 3.931 15.359 1.00 97.44 135 SER A N 1
ATOM 1029 C CA . SER A 1 135 ? -26.927 4.363 14.034 1.00 97.44 135 SER A CA 1
ATOM 1030 C C . SER A 1 135 ? -26.958 3.207 13.022 1.00 97.44 135 SER A C 1
ATOM 1032 O O . SER A 1 135 ? -26.097 2.324 13.054 1.00 97.44 135 SER A O 1
ATOM 1034 N N . GLU A 1 136 ? -27.875 3.271 12.050 1.00 97.19 136 GLU A N 1
ATOM 1035 C CA . GLU A 1 136 ? -28.011 2.236 11.011 1.00 97.19 136 GLU A CA 1
ATOM 1036 C C . GLU A 1 136 ? -26.738 2.053 10.169 1.00 97.19 136 GLU A C 1
ATOM 1038 O O . GLU A 1 136 ? -26.478 0.954 9.685 1.00 97.19 136 GLU A O 1
ATOM 1043 N N . ALA A 1 137 ? -25.909 3.094 10.032 1.00 96.50 137 ALA A N 1
ATOM 1044 C CA . ALA A 1 137 ? -24.631 3.008 9.327 1.00 96.50 137 ALA A CA 1
ATOM 1045 C C . ALA A 1 137 ? -23.657 2.036 10.015 1.00 96.50 137 ALA A C 1
ATOM 1047 O O . ALA A 1 137 ? -23.080 1.172 9.357 1.00 96.50 137 ALA A O 1
ATOM 1048 N N . LEU A 1 138 ? -23.515 2.135 11.342 1.00 97.44 138 LEU A N 1
ATOM 1049 C CA . LEU A 1 138 ? -22.664 1.227 12.114 1.00 97.44 138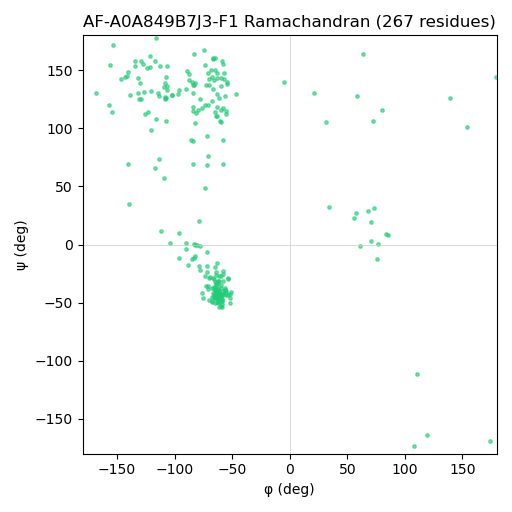 LEU A CA 1
ATOM 1050 C C . LEU A 1 138 ? -23.274 -0.174 12.194 1.00 97.44 138 LEU A C 1
ATOM 1052 O O . LEU A 1 138 ? -22.542 -1.148 12.076 1.00 97.44 138 LEU A O 1
ATOM 1056 N N . LEU A 1 139 ? -24.601 -0.283 12.329 1.00 97.75 139 LEU A N 1
ATOM 1057 C CA . LEU A 1 139 ? -25.289 -1.578 12.318 1.00 97.75 139 LEU A CA 1
ATOM 1058 C C . LEU A 1 139 ? -25.108 -2.296 10.976 1.00 97.75 139 LEU A C 1
ATOM 1060 O O . LEU A 1 139 ? -24.781 -3.477 10.954 1.00 97.75 139 LEU A O 1
ATOM 1064 N N . SER A 1 140 ? -25.269 -1.589 9.857 1.00 96.31 140 SER A N 1
ATOM 1065 C CA . SER A 1 140 ? -25.074 -2.151 8.515 1.00 96.31 140 SER A CA 1
ATOM 1066 C C . SER A 1 140 ? -23.627 -2.571 8.276 1.00 96.31 140 SER A C 1
ATOM 1068 O O . SER A 1 140 ? -23.399 -3.641 7.722 1.00 96.31 140 SER A O 1
ATOM 1070 N N . TYR A 1 141 ? -22.662 -1.767 8.734 1.00 96.69 141 TYR A N 1
ATOM 1071 C CA . TYR A 1 141 ? -21.245 -2.127 8.704 1.00 96.69 141 TYR A CA 1
ATOM 1072 C C . TYR A 1 141 ? -20.962 -3.373 9.548 1.00 96.69 141 TYR A C 1
ATOM 1074 O O . TYR A 1 141 ? -20.334 -4.303 9.072 1.00 96.69 141 TYR A O 1
ATOM 1082 N N . ALA A 1 142 ? -21.474 -3.436 10.776 1.00 97.25 142 ALA A N 1
ATOM 1083 C CA . ALA A 1 142 ? -21.269 -4.574 11.664 1.00 97.25 142 ALA A CA 1
ATOM 1084 C C . ALA A 1 142 ? -21.921 -5.865 11.137 1.00 97.25 142 ALA A C 1
ATOM 1086 O O . ALA A 1 142 ? -21.396 -6.950 11.366 1.00 97.25 142 ALA A O 1
ATOM 1087 N N . ARG A 1 143 ? -23.048 -5.780 10.414 1.00 96.19 143 ARG A N 1
ATOM 1088 C CA . ARG A 1 143 ? -23.767 -6.950 9.870 1.00 96.19 143 ARG A CA 1
ATOM 1089 C C . ARG A 1 143 ? -22.953 -7.773 8.875 1.00 96.19 143 ARG A C 1
ATOM 109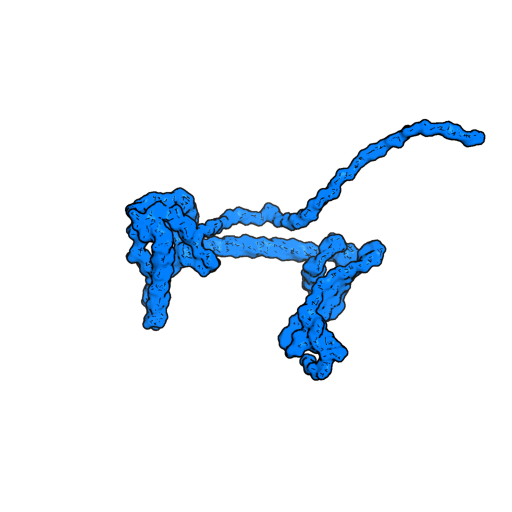1 O O . ARG A 1 143 ? -23.233 -8.960 8.748 1.00 96.19 143 ARG A O 1
ATOM 1098 N N . THR A 1 144 ? -21.997 -7.174 8.167 1.00 92.94 144 THR A N 1
ATOM 1099 C CA . THR A 1 144 ? -21.188 -7.912 7.187 1.00 92.94 144 THR A CA 1
ATOM 1100 C C . THR A 1 144 ? -20.228 -8.885 7.881 1.00 92.94 144 THR A C 1
ATOM 1102 O O . THR A 1 144 ? -19.971 -9.970 7.368 1.00 92.94 144 THR A O 1
ATOM 1105 N N . GLY A 1 145 ? -19.810 -8.556 9.110 1.00 94.75 145 GLY A N 1
ATOM 1106 C CA . GLY A 1 145 ? -19.180 -9.487 10.045 1.00 94.75 145 GLY A CA 1
ATOM 1107 C C . GLY A 1 145 ? -17.768 -9.939 9.678 1.00 94.75 145 GLY A C 1
ATOM 1108 O O . GLY A 1 145 ? -17.208 -10.739 10.424 1.00 94.75 145 GLY A O 1
ATOM 1109 N N . GLU A 1 146 ? -17.181 -9.434 8.590 1.00 96.25 146 GLU A N 1
ATOM 1110 C CA . GLU A 1 146 ? -15.820 -9.791 8.210 1.00 96.25 146 GLU A CA 1
ATOM 1111 C C . GLU A 1 146 ? -14.806 -9.343 9.268 1.00 96.25 146 GLU A C 1
ATOM 1113 O O . GLU A 1 146 ? -14.895 -8.275 9.886 1.00 96.25 146 GLU A O 1
ATOM 1118 N N . THR A 1 147 ? -13.798 -10.180 9.442 1.00 96.44 147 THR A N 1
ATOM 1119 C CA . THR A 1 147 ? -12.611 -9.919 10.250 1.00 96.44 147 THR A CA 1
ATOM 1120 C C . THR A 1 147 ? -11.572 -9.130 9.458 1.00 96.44 147 THR A C 1
ATOM 1122 O O . THR A 1 147 ? -11.577 -9.097 8.221 1.00 96.44 147 THR A O 1
ATOM 1125 N N . PHE A 1 148 ? -10.599 -8.534 10.146 1.00 94.69 148 PHE A N 1
ATOM 1126 C CA . PHE A 1 148 ? -9.439 -7.955 9.470 1.00 94.69 148 PHE A CA 1
ATOM 1127 C C . PHE A 1 148 ? -8.706 -8.977 8.599 1.00 94.69 148 PHE A C 1
ATOM 1129 O O . PHE A 1 148 ? -8.261 -8.631 7.504 1.00 94.69 148 PHE A O 1
ATOM 1136 N N . ALA A 1 149 ? -8.574 -10.221 9.068 1.00 93.12 149 ALA A N 1
ATOM 1137 C CA . ALA A 1 149 ? -7.886 -11.280 8.337 1.00 93.12 149 ALA A CA 1
ATOM 1138 C C . ALA A 1 149 ? -8.537 -11.538 6.970 1.00 93.12 149 ALA A C 1
ATOM 1140 O O . ALA A 1 149 ? -7.847 -11.521 5.952 1.00 93.12 149 ALA A O 1
ATOM 1141 N N . GLU A 1 150 ? -9.862 -11.687 6.933 1.00 93.75 150 GLU A N 1
ATOM 1142 C CA . GLU A 1 150 ? -10.620 -11.894 5.693 1.00 93.75 150 GLU A CA 1
ATOM 1143 C C . GLU A 1 150 ? -10.517 -10.685 4.758 1.00 93.75 150 GLU A C 1
ATOM 1145 O O . GLU A 1 150 ? -10.264 -10.839 3.561 1.00 93.75 150 GLU A O 1
ATOM 1150 N N . ILE A 1 151 ? -10.632 -9.467 5.301 1.00 92.81 151 ILE A N 1
ATOM 1151 C CA . ILE A 1 151 ? -10.518 -8.230 4.518 1.00 92.81 151 ILE A CA 1
ATOM 1152 C C . ILE A 1 151 ? -9.125 -8.104 3.891 1.00 92.81 151 ILE A C 1
ATOM 1154 O O . ILE A 1 151 ? -9.001 -7.762 2.711 1.00 92.81 151 ILE A O 1
ATOM 1158 N N . PHE A 1 152 ? -8.061 -8.356 4.655 1.00 91.25 152 PHE A N 1
ATOM 1159 C CA . PHE A 1 152 ? -6.695 -8.260 4.145 1.00 91.25 152 PHE A CA 1
ATOM 1160 C C . PHE A 1 152 ? -6.361 -9.378 3.165 1.00 91.25 152 PHE A C 1
ATOM 1162 O O . PHE A 1 152 ? -5.682 -9.113 2.172 1.00 91.25 152 PHE A O 1
ATOM 1169 N N . GLU A 1 153 ? -6.878 -10.584 3.381 1.00 92.06 153 GLU A N 1
ATOM 1170 C CA . GLU A 1 153 ? -6.712 -11.684 2.439 1.00 92.06 153 GLU A CA 1
ATOM 1171 C C . GLU A 1 153 ? -7.408 -11.379 1.109 1.00 92.06 153 GLU A C 1
ATOM 1173 O O . GLU A 1 153 ? -6.782 -11.471 0.053 1.00 92.06 153 GLU A O 1
ATOM 1178 N N . ALA A 1 154 ? -8.651 -10.891 1.141 1.00 89.69 154 ALA A N 1
ATOM 1179 C CA . ALA A 1 154 ? -9.363 -10.465 -0.061 1.00 89.69 154 ALA A CA 1
ATOM 1180 C C . ALA A 1 154 ? -8.604 -9.357 -0.814 1.00 89.69 154 ALA A C 1
ATOM 1182 O O . ALA A 1 154 ? -8.425 -9.429 -2.032 1.00 89.69 154 ALA A O 1
ATOM 1183 N N . ARG A 1 155 ? -8.077 -8.358 -0.091 1.00 89.88 155 ARG A N 1
ATOM 1184 C CA . ARG A 1 155 ? -7.229 -7.299 -0.671 1.00 89.88 155 ARG A CA 1
ATOM 1185 C C . ARG A 1 155 ? -5.966 -7.860 -1.314 1.00 89.88 155 ARG A C 1
ATOM 1187 O O . ARG A 1 155 ? -5.594 -7.430 -2.406 1.00 89.88 155 ARG A O 1
ATOM 1194 N N . ARG A 1 156 ? -5.311 -8.812 -0.648 1.00 90.31 156 ARG A N 1
ATOM 1195 C CA . ARG A 1 156 ? -4.102 -9.473 -1.144 1.00 90.31 156 ARG A CA 1
ATOM 1196 C C . ARG A 1 156 ? -4.386 -10.246 -2.425 1.00 90.31 156 ARG A C 1
ATOM 1198 O O . ARG A 1 156 ? -3.616 -10.124 -3.372 1.00 90.31 156 ARG A O 1
ATOM 1205 N N . LEU A 1 157 ? -5.486 -10.995 -2.479 1.00 89.25 157 LEU A N 1
ATOM 1206 C CA . LEU A 1 157 ? -5.890 -11.751 -3.665 1.00 89.25 157 LEU A CA 1
ATOM 1207 C C . LEU A 1 157 ? -6.153 -10.828 -4.858 1.00 89.25 157 LEU A C 1
ATOM 1209 O O . LEU A 1 157 ? -5.602 -11.060 -5.932 1.00 89.25 157 LEU A O 1
ATOM 1213 N N . VAL A 1 158 ? -6.902 -9.739 -4.660 1.00 86.81 158 VAL A N 1
ATOM 1214 C CA . VAL A 1 158 ? -7.152 -8.737 -5.712 1.00 86.81 158 VAL A CA 1
ATOM 1215 C C . VAL A 1 158 ? -5.845 -8.096 -6.183 1.00 86.81 158 VAL A C 1
ATOM 1217 O O . VAL A 1 158 ? -5.608 -7.973 -7.385 1.00 86.81 158 VAL A O 1
ATOM 1220 N N . GLN A 1 159 ? -4.964 -7.716 -5.255 1.00 86.38 159 GLN A N 1
ATOM 1221 C CA . GLN A 1 159 ? -3.678 -7.118 -5.604 1.00 86.38 159 GLN A CA 1
ATOM 1222 C C . GLN A 1 159 ? -2.778 -8.100 -6.365 1.00 86.38 159 GLN A C 1
ATOM 1224 O O . GLN A 1 159 ? -2.128 -7.703 -7.329 1.00 86.38 159 GLN A O 1
ATOM 1229 N N . ASN A 1 160 ? -2.737 -9.366 -5.953 1.00 88.31 160 ASN A N 1
ATOM 1230 C CA . ASN A 1 160 ? -1.952 -10.397 -6.624 1.00 88.31 160 ASN A CA 1
ATOM 1231 C C . ASN A 1 160 ? -2.486 -10.677 -8.029 1.00 88.31 160 ASN A C 1
ATOM 1233 O O . ASN A 1 160 ? -1.690 -10.713 -8.960 1.00 88.31 160 ASN A O 1
ATOM 1237 N N . ALA A 1 161 ? -3.805 -10.795 -8.195 1.00 86.38 161 ALA A N 1
ATOM 1238 C CA . ALA A 1 161 ? -4.425 -10.974 -9.505 1.00 86.38 161 ALA A CA 1
ATOM 1239 C C . ALA A 1 161 ? -4.122 -9.789 -10.437 1.00 86.38 161 ALA A C 1
ATOM 1241 O O . ALA A 1 161 ? -3.717 -9.986 -11.579 1.00 86.38 161 ALA A O 1
ATOM 1242 N N . SER A 1 162 ? -4.222 -8.552 -9.932 1.00 85.75 162 SER A N 1
ATOM 1243 C CA . SER A 1 162 ? -3.848 -7.355 -10.698 1.00 85.75 162 SER A CA 1
ATOM 1244 C C . SER A 1 162 ? -2.371 -7.360 -11.091 1.00 85.75 162 SER A C 1
ATOM 1246 O O . SER A 1 162 ? -2.044 -7.050 -12.230 1.00 85.75 162 SER A O 1
ATOM 1248 N N . ARG A 1 163 ? -1.471 -7.727 -10.170 1.00 85.75 163 ARG A N 1
ATOM 1249 C CA . ARG A 1 163 ? -0.031 -7.817 -10.457 1.00 85.75 163 ARG A CA 1
ATOM 1250 C C . ARG A 1 163 ? 0.271 -8.880 -11.505 1.00 85.75 163 ARG A C 1
ATOM 1252 O O . ARG A 1 163 ? 1.073 -8.621 -12.391 1.00 85.75 163 ARG A O 1
ATOM 1259 N N . GLN A 1 164 ? -0.372 -10.042 -11.418 1.00 88.56 164 GLN A N 1
ATOM 1260 C CA . GLN A 1 164 ? -0.225 -11.111 -12.404 1.00 88.56 164 GLN A CA 1
ATOM 1261 C C . GLN A 1 164 ? -0.687 -10.650 -13.787 1.00 88.56 164 GLN A C 1
ATOM 1263 O O . GLN A 1 164 ? 0.066 -10.791 -14.745 1.00 88.56 164 GLN A O 1
ATOM 1268 N N . ALA A 1 165 ? -1.856 -10.010 -13.882 1.00 86.06 165 ALA A N 1
ATOM 1269 C CA . ALA A 1 165 ? -2.351 -9.455 -15.140 1.00 86.06 165 ALA A CA 1
ATOM 1270 C C . ALA A 1 165 ? -1.395 -8.395 -15.725 1.00 86.06 165 ALA A C 1
ATOM 1272 O O . ALA A 1 165 ? -1.091 -8.424 -16.918 1.00 86.06 165 ALA A O 1
ATOM 1273 N N . ASP A 1 166 ? -0.861 -7.497 -14.890 1.00 85.12 166 ASP A N 1
ATOM 1274 C CA . ASP A 1 166 ? 0.123 -6.494 -15.314 1.00 85.12 166 ASP A CA 1
ATOM 1275 C C . ASP A 1 166 ? 1.437 -7.137 -15.792 1.00 85.12 166 ASP A C 1
ATOM 1277 O O . ASP A 1 166 ? 2.040 -6.689 -16.770 1.00 85.12 166 ASP A O 1
ATOM 1281 N N . GLU A 1 167 ? 1.912 -8.178 -15.105 1.00 87.44 167 GLU A N 1
ATOM 1282 C CA . GLU A 1 167 ? 3.118 -8.921 -15.477 1.00 87.44 167 GLU A CA 1
ATOM 1283 C C . GLU A 1 167 ? 2.937 -9.686 -16.791 1.00 87.44 167 GLU A C 1
ATOM 1285 O O . GLU A 1 167 ? 3.833 -9.660 -17.638 1.00 87.44 167 GLU A O 1
ATOM 1290 N N . GLU A 1 168 ? 1.782 -10.318 -16.996 1.00 88.75 168 GLU A N 1
ATOM 1291 C CA . GLU A 1 168 ? 1.430 -11.004 -18.240 1.00 88.75 168 GLU A CA 1
ATOM 1292 C C . GLU A 1 168 ? 1.320 -10.026 -19.410 1.00 88.75 168 GLU A C 1
ATOM 1294 O O . GLU A 1 168 ? 1.932 -10.256 -20.455 1.00 88.75 168 GLU A O 1
ATOM 1299 N N . ALA A 1 169 ? 0.636 -8.894 -19.220 1.00 87.62 169 ALA A N 1
ATOM 1300 C CA . ALA A 1 169 ? 0.528 -7.844 -20.230 1.00 87.62 169 ALA A CA 1
ATOM 1301 C C . ALA A 1 169 ? 1.906 -7.276 -20.608 1.00 87.62 169 ALA A C 1
ATOM 1303 O O . ALA A 1 169 ? 2.214 -7.102 -21.789 1.00 87.62 169 ALA A O 1
ATOM 1304 N N . LYS A 1 170 ? 2.781 -7.041 -19.620 1.00 87.94 170 LYS A N 1
ATOM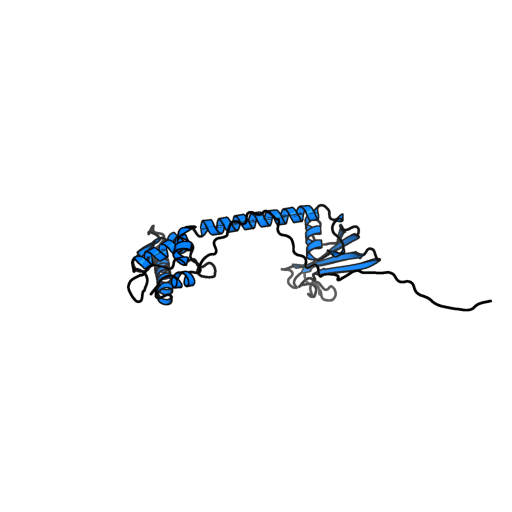 1305 C CA . LYS A 1 170 ? 4.171 -6.628 -19.872 1.00 87.94 170 LYS A CA 1
ATOM 1306 C C . LYS A 1 170 ? 4.959 -7.695 -20.613 1.00 87.94 170 LYS A C 1
ATOM 1308 O O . LYS A 1 170 ? 5.676 -7.369 -21.550 1.00 87.94 170 LYS A O 1
ATOM 1313 N N . LYS A 1 171 ? 4.842 -8.961 -20.208 1.00 89.12 171 LYS A N 1
ATOM 1314 C CA . LYS A 1 171 ? 5.527 -10.081 -20.860 1.00 89.12 171 LYS A CA 1
ATOM 1315 C C . LYS A 1 171 ? 5.105 -10.207 -22.323 1.00 89.12 171 LYS A C 1
ATOM 1317 O O . LYS A 1 171 ? 5.975 -10.388 -23.165 1.00 89.12 171 LYS A O 1
ATOM 1322 N N . ALA A 1 172 ? 3.811 -10.072 -22.613 1.00 89.19 172 ALA A N 1
ATOM 1323 C CA . ALA A 1 172 ? 3.289 -10.065 -23.975 1.00 89.19 172 ALA A CA 1
ATOM 1324 C C . ALA A 1 172 ? 3.852 -8.883 -24.777 1.00 89.19 172 ALA A C 1
ATOM 1326 O O . ALA A 1 172 ? 4.451 -9.096 -25.824 1.00 89.19 172 ALA A O 1
ATOM 1327 N N . ARG A 1 173 ? 3.775 -7.658 -24.236 1.00 89.50 173 ARG A N 1
ATOM 1328 C CA . ARG A 1 173 ? 4.311 -6.453 -24.892 1.00 89.50 173 ARG A CA 1
ATOM 1329 C C . ARG A 1 173 ? 5.816 -6.530 -25.153 1.00 89.50 173 ARG A C 1
ATOM 1331 O O . ARG A 1 173 ? 6.300 -6.014 -26.149 1.00 89.50 173 ARG A O 1
ATOM 1338 N N . TYR A 1 174 ? 6.581 -7.126 -24.243 1.00 93.31 174 TYR A N 1
ATOM 1339 C CA . TYR A 1 174 ? 8.037 -7.219 -24.368 1.00 93.31 174 TYR A CA 1
ATOM 1340 C C . TYR A 1 174 ? 8.490 -8.395 -25.239 1.00 93.31 174 TYR A C 1
ATOM 1342 O O . TYR A 1 174 ? 9.663 -8.432 -25.610 1.00 93.31 174 TYR A O 1
ATOM 1350 N N . ALA A 1 175 ? 7.592 -9.323 -25.586 1.00 91.69 175 ALA A N 1
ATOM 1351 C CA . ALA A 1 175 ? 7.887 -10.433 -26.487 1.00 91.69 175 ALA A CA 1
ATOM 1352 C C . ALA A 1 175 ? 8.013 -9.995 -27.956 1.00 91.69 175 ALA A C 1
ATOM 1354 O O . ALA A 1 175 ? 8.761 -10.638 -28.687 1.00 91.69 175 ALA A O 1
ATOM 1355 N N . THR A 1 176 ? 7.348 -8.903 -28.354 1.00 91.25 176 THR A N 1
ATOM 1356 C CA . THR A 1 176 ? 7.359 -8.331 -29.714 1.00 91.25 176 THR A CA 1
ATOM 1357 C C . THR A 1 176 ? 7.962 -6.913 -29.723 1.00 91.25 176 THR A C 1
ATOM 1359 O O . THR A 1 176 ? 7.269 -5.924 -29.967 1.00 91.25 176 THR A O 1
ATOM 1362 N N . PRO A 1 177 ? 9.267 -6.751 -29.414 1.00 93.00 177 PRO A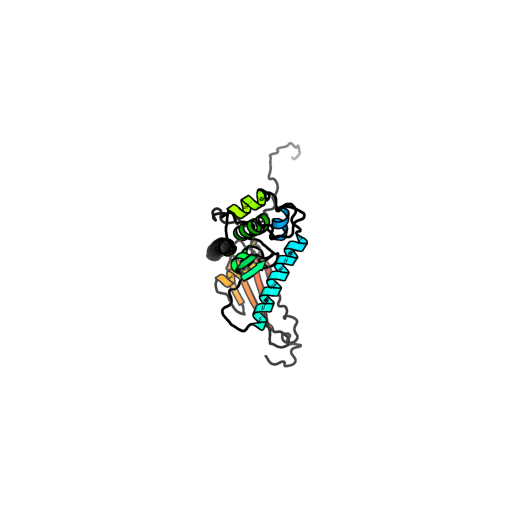 N 1
ATOM 1363 C CA . PRO A 1 177 ? 9.910 -5.432 -29.341 1.00 93.00 177 PRO A CA 1
ATOM 1364 C C . PRO A 1 177 ? 9.814 -4.617 -30.643 1.00 93.00 177 PRO A C 1
ATOM 1366 O O . PRO A 1 177 ? 9.859 -3.389 -30.605 1.00 93.00 177 PRO A O 1
ATOM 1369 N N . GLU A 1 178 ? 9.677 -5.271 -31.792 1.00 91.75 178 GLU A N 1
ATOM 1370 C CA . GLU A 1 178 ? 9.468 -4.664 -33.106 1.00 91.75 178 GLU A CA 1
ATOM 1371 C C . GLU A 1 178 ? 8.144 -3.898 -33.249 1.00 91.75 178 GLU A C 1
ATOM 1373 O O . GLU A 1 178 ? 8.074 -2.980 -34.061 1.00 91.75 178 GLU A O 1
ATOM 1378 N N . GLU A 1 179 ? 7.124 -4.217 -32.448 1.00 92.62 179 GLU A N 1
ATOM 1379 C CA . GLU A 1 179 ? 5.819 -3.539 -32.478 1.00 92.62 179 GLU A CA 1
ATOM 1380 C C . GLU A 1 179 ? 5.796 -2.257 -31.627 1.00 92.62 179 GLU A C 1
ATOM 1382 O O . GLU A 1 179 ? 4.865 -1.458 -31.723 1.00 92.62 179 GLU A O 1
ATOM 1387 N N . ILE A 1 180 ? 6.816 -2.038 -30.791 1.00 93.69 180 ILE A N 1
ATOM 1388 C CA . ILE A 1 180 ? 6.907 -0.872 -29.906 1.00 93.69 180 ILE A CA 1
ATOM 1389 C C . ILE A 1 180 ? 7.426 0.328 -30.700 1.00 93.69 180 ILE A C 1
ATOM 1391 O O . ILE A 1 180 ? 8.595 0.356 -31.081 1.00 93.69 180 ILE A O 1
ATOM 1395 N N . SER A 1 181 ? 6.598 1.356 -30.892 1.00 93.00 181 SER A N 1
ATOM 1396 C CA . SER A 1 181 ? 6.996 2.548 -31.651 1.00 93.00 181 SER A CA 1
ATOM 1397 C C . SER A 1 181 ? 8.117 3.340 -30.950 1.00 93.00 181 SER A C 1
ATOM 1399 O O . SER A 1 181 ? 8.042 3.545 -29.732 1.00 93.00 181 SER A O 1
ATOM 1401 N N . PRO A 1 182 ? 9.103 3.903 -31.686 1.00 93.75 182 PRO A N 1
ATOM 1402 C CA . PRO A 1 182 ? 10.102 4.820 -31.123 1.00 93.75 182 PRO A CA 1
ATOM 1403 C C . PRO A 1 182 ? 9.503 6.019 -30.373 1.00 93.75 182 PRO A C 1
ATOM 1405 O O . PRO A 1 182 ? 10.086 6.504 -29.405 1.00 93.75 182 PRO A O 1
ATOM 1408 N N . SER A 1 183 ? 8.302 6.469 -30.754 1.00 92.69 183 SER A N 1
ATOM 1409 C CA . SER A 1 183 ? 7.590 7.556 -30.063 1.00 92.69 183 SER A CA 1
ATOM 1410 C C . SER A 1 183 ? 7.184 7.213 -28.625 1.00 92.69 183 SER A C 1
ATOM 1412 O O . SER A 1 183 ? 6.896 8.107 -27.835 1.00 92.69 183 SER A O 1
ATOM 1414 N N . GLU A 1 184 ? 7.130 5.926 -28.278 1.00 93.44 184 GLU A N 1
ATOM 1415 C CA . GLU A 1 184 ? 6.806 5.445 -26.933 1.00 93.44 184 GLU A CA 1
ATOM 1416 C C . GLU A 1 184 ? 8.048 5.285 -26.047 1.00 93.44 184 GLU A C 1
ATOM 1418 O O . GLU A 1 184 ? 7.930 4.925 -24.869 1.00 93.44 184 GLU A O 1
ATOM 1423 N N . PHE A 1 185 ? 9.248 5.510 -26.592 1.00 96.06 185 PHE A N 1
ATOM 1424 C CA . PHE A 1 185 ? 10.482 5.265 -25.866 1.00 96.06 185 PHE A CA 1
ATOM 1425 C C . PHE A 1 185 ? 10.583 6.175 -24.647 1.00 96.06 185 PHE A C 1
ATOM 1427 O O . PHE A 1 185 ? 10.656 7.399 -24.715 1.00 96.06 185 PHE A O 1
ATOM 1434 N N . THR A 1 186 ? 10.638 5.525 -23.492 1.00 96.12 186 THR A N 1
ATOM 1435 C CA . THR A 1 186 ? 10.929 6.143 -22.205 1.00 96.12 186 THR A CA 1
ATOM 1436 C C . THR A 1 186 ? 12.032 5.348 -21.534 1.00 96.12 186 THR A C 1
ATOM 1438 O O . THR A 1 186 ? 12.213 4.158 -21.808 1.00 96.12 186 THR A O 1
ATOM 1441 N N . TYR A 1 187 ? 12.750 5.979 -20.603 1.00 95.50 187 TYR A N 1
ATOM 1442 C CA . TYR A 1 187 ? 13.827 5.307 -19.878 1.00 95.50 187 TYR A CA 1
ATOM 1443 C C . TYR A 1 187 ? 13.315 4.034 -19.194 1.00 95.50 187 TYR A C 1
ATOM 1445 O O . TYR A 1 187 ? 13.941 2.979 -19.268 1.00 95.50 187 TYR A O 1
ATOM 1453 N N . ARG A 1 188 ? 12.138 4.121 -18.558 1.00 94.12 188 ARG A N 1
ATOM 1454 C CA . ARG A 1 188 ? 11.510 2.989 -17.874 1.00 94.12 188 ARG A CA 1
ATOM 1455 C C . 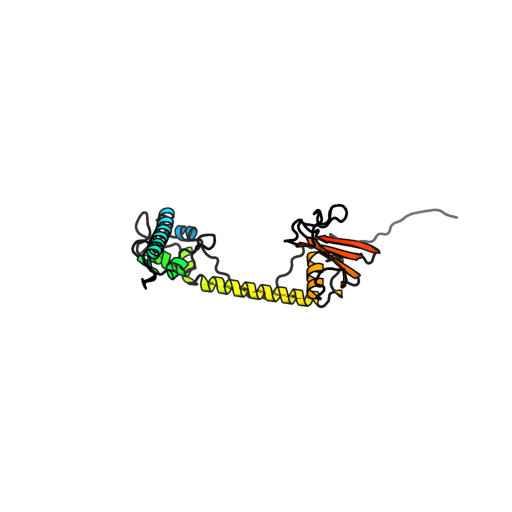ARG A 1 188 ? 11.201 1.850 -18.843 1.00 94.12 188 ARG A C 1
ATOM 1457 O O . ARG A 1 188 ? 11.583 0.722 -18.550 1.00 94.12 188 ARG A O 1
ATOM 1464 N N . LEU A 1 189 ? 10.558 2.147 -19.975 1.00 94.94 189 LEU A N 1
ATOM 1465 C CA . LEU A 1 189 ? 10.201 1.149 -20.983 1.00 94.94 189 LEU A CA 1
ATOM 1466 C C . LEU A 1 189 ? 11.440 0.424 -21.513 1.00 94.94 189 LEU A C 1
ATOM 1468 O O . LEU A 1 189 ? 11.512 -0.798 -21.432 1.00 94.94 189 LEU A O 1
ATOM 1472 N N . LEU A 1 190 ? 12.436 1.172 -21.997 1.00 95.81 190 LEU A N 1
ATOM 1473 C CA . LEU A 1 190 ? 13.653 0.585 -22.560 1.00 95.81 190 LEU A CA 1
ATOM 1474 C C . LEU A 1 190 ? 14.440 -0.194 -21.504 1.00 95.81 190 LEU A C 1
ATOM 1476 O O . LEU A 1 190 ? 14.949 -1.279 -21.777 1.00 95.81 190 LEU A O 1
ATOM 1480 N N . ASN A 1 191 ? 14.507 0.302 -20.268 1.00 94.69 191 ASN A N 1
ATOM 1481 C CA . ASN A 1 191 ? 15.180 -0.429 -19.207 1.00 94.69 191 ASN A CA 1
ATOM 1482 C C . ASN A 1 191 ? 14.469 -1.746 -18.886 1.00 94.69 191 ASN A C 1
ATOM 1484 O O . ASN A 1 191 ? 15.129 -2.785 -18.892 1.00 94.69 191 ASN A O 1
ATOM 1488 N N . GLU A 1 192 ? 13.151 -1.728 -18.669 1.00 93.56 192 GLU A N 1
ATOM 1489 C CA . GLU A 1 192 ? 12.356 -2.941 -18.439 1.00 93.56 192 GLU A CA 1
ATOM 1490 C C . GLU A 1 192 ? 12.484 -3.937 -19.609 1.00 93.56 192 GLU A C 1
ATOM 1492 O O . GLU A 1 192 ? 12.716 -5.123 -19.367 1.00 93.56 192 GLU A O 1
ATOM 1497 N N . LEU A 1 193 ? 12.449 -3.460 -20.859 1.00 95.25 193 LEU A N 1
ATOM 1498 C CA . LEU A 1 193 ? 12.592 -4.276 -22.068 1.00 95.25 193 LEU A CA 1
ATOM 1499 C C . LEU A 1 193 ? 13.967 -4.961 -22.157 1.00 95.25 193 LEU A C 1
ATOM 1501 O O . LEU A 1 193 ? 14.051 -6.179 -22.313 1.00 95.25 193 LEU A O 1
ATOM 1505 N N . PHE A 1 194 ? 15.065 -4.220 -21.977 1.00 95.19 194 PHE A N 1
ATOM 1506 C CA . PHE A 1 194 ? 16.411 -4.810 -21.959 1.00 95.19 194 PHE A CA 1
ATOM 1507 C C . PHE A 1 194 ? 16.575 -5.816 -20.807 1.00 95.19 194 PHE A C 1
ATOM 1509 O O . PHE A 1 194 ? 17.207 -6.862 -20.972 1.00 95.19 194 PHE A O 1
ATOM 1516 N N . PHE A 1 195 ? 15.993 -5.530 -19.634 1.00 91.81 195 PHE A N 1
ATOM 1517 C CA . PHE A 1 195 ? 15.982 -6.469 -18.509 1.00 91.81 195 PHE A CA 1
ATOM 1518 C C . PHE A 1 195 ? 15.201 -7.752 -18.839 1.00 91.81 195 PHE A C 1
ATOM 1520 O O . PHE A 1 195 ? 15.667 -8.839 -18.478 1.00 91.81 195 PHE A O 1
ATOM 1527 N N . HIS A 1 196 ? 14.057 -7.637 -19.520 1.00 92.31 196 HIS A N 1
ATOM 1528 C CA . HIS A 1 196 ? 13.250 -8.764 -19.992 1.00 92.31 196 HIS A CA 1
ATOM 1529 C C . HIS A 1 196 ? 14.056 -9.669 -20.937 1.00 92.31 196 HIS A C 1
ATOM 1531 O O . HIS A 1 196 ? 14.158 -10.874 -20.708 1.00 92.31 196 HIS A O 1
ATOM 1537 N N . HIS A 1 197 ? 14.758 -9.072 -21.902 1.00 91.81 197 HIS A N 1
ATOM 1538 C CA . HIS A 1 197 ? 15.623 -9.760 -22.874 1.00 91.81 197 HIS A CA 1
ATOM 1539 C C . HIS A 1 197 ? 17.002 -10.169 -22.327 1.00 91.81 197 HIS A C 1
ATOM 1541 O O . HIS A 1 197 ? 17.947 -10.410 -23.078 1.00 91.81 197 HIS A O 1
ATOM 1547 N N . LYS A 1 198 ? 17.141 -10.262 -20.997 1.00 87.94 198 LYS A N 1
ATOM 1548 C CA . LYS A 1 198 ? 18.362 -10.693 -20.289 1.00 87.94 198 LYS A CA 1
ATOM 1549 C C . LYS A 1 198 ? 19.623 -9.874 -20.626 1.00 87.94 198 LYS A C 1
ATOM 1551 O O . LYS A 1 198 ? 20.734 -10.332 -20.367 1.00 87.94 198 LYS A O 1
ATOM 1556 N N . LYS A 1 199 ? 19.482 -8.638 -21.111 1.00 86.06 199 LYS A N 1
ATOM 1557 C CA . LYS A 1 199 ? 20.582 -7.678 -21.311 1.00 86.06 199 LYS A CA 1
ATOM 1558 C C . LYS A 1 199 ? 20.870 -6.944 -19.994 1.00 86.06 199 LYS A C 1
ATOM 1560 O O . LYS A 1 199 ? 20.520 -5.775 -19.803 1.00 86.06 199 LYS A O 1
ATOM 1565 N N . LYS A 1 200 ? 21.418 -7.698 -19.037 1.00 84.75 200 LYS A N 1
ATOM 1566 C CA . LYS A 1 200 ? 21.696 -7.269 -17.657 1.00 84.75 200 LYS A CA 1
ATOM 1567 C C . LYS A 1 200 ? 23.204 -7.210 -17.411 1.00 84.75 200 LYS A C 1
ATOM 1569 O O . LYS A 1 200 ? 23.956 -7.963 -18.018 1.00 84.75 200 LYS A O 1
ATOM 1574 N N . GLY A 1 201 ? 23.617 -6.371 -16.465 1.00 87.38 201 GLY A N 1
ATOM 1575 C CA . GLY A 1 201 ? 25.021 -6.184 -16.093 1.00 87.38 201 GLY A CA 1
ATOM 1576 C C . GLY A 1 201 ? 25.586 -4.846 -16.566 1.00 87.38 201 GLY A C 1
ATOM 1577 O O . GLY A 1 201 ? 24.847 -3.988 -17.048 1.00 87.38 201 GLY A O 1
ATOM 1578 N N . TYR A 1 202 ? 26.891 -4.676 -16.375 1.00 91.12 202 TYR A N 1
ATOM 1579 C CA . TYR A 1 202 ? 27.648 -3.508 -16.827 1.00 91.12 202 TYR A CA 1
ATOM 1580 C C . TYR A 1 202 ? 28.176 -3.736 -18.246 1.00 91.12 202 TYR A C 1
ATOM 1582 O O . TYR A 1 202 ? 28.465 -4.873 -18.617 1.00 91.12 202 TYR A O 1
ATOM 1590 N N . GLY A 1 203 ? 28.314 -2.664 -19.022 1.00 92.56 203 GLY A N 1
ATOM 1591 C CA . GLY A 1 203 ? 28.791 -2.704 -20.403 1.00 92.56 203 GLY A CA 1
ATOM 1592 C C . GLY A 1 203 ? 27.774 -2.179 -21.412 1.00 92.56 203 GLY A C 1
ATOM 1593 O O . GLY A 1 203 ? 26.824 -1.477 -21.058 1.00 92.56 203 GLY A O 1
ATOM 1594 N N . VAL A 1 204 ? 28.010 -2.505 -22.681 1.00 96.12 204 VAL A N 1
ATOM 1595 C CA . VAL A 1 204 ? 27.205 -2.056 -23.821 1.00 96.12 204 VAL A CA 1
ATOM 1596 C C . VAL A 1 204 ? 26.366 -3.217 -24.342 1.00 96.12 204 VAL A C 1
ATOM 1598 O O . VAL A 1 204 ? 26.864 -4.322 -24.550 1.00 96.12 204 VAL A O 1
ATOM 1601 N N . PHE A 1 205 ? 25.085 -2.958 -24.568 1.00 96.81 205 PHE A N 1
ATOM 1602 C CA . PHE A 1 205 ? 24.117 -3.902 -25.104 1.00 96.81 205 PHE A CA 1
ATOM 1603 C C . PHE A 1 205 ? 23.351 -3.225 -26.235 1.00 96.81 205 PHE A C 1
ATOM 1605 O O . PHE A 1 205 ? 23.008 -2.056 -26.108 1.00 96.81 205 PHE A O 1
ATOM 1612 N N . SER A 1 206 ? 23.004 -3.948 -27.294 1.00 95.62 206 SER A N 1
ATOM 1613 C CA . SER A 1 206 ? 22.070 -3.452 -28.308 1.00 95.62 206 SER A CA 1
ATOM 1614 C C . SER A 1 206 ? 20.928 -4.433 -28.558 1.00 95.62 206 SER A C 1
ATOM 1616 O O . SER A 1 206 ? 21.036 -5.635 -28.267 1.00 95.62 206 SER A O 1
ATOM 1618 N N . MET A 1 207 ? 19.809 -3.891 -29.035 1.00 95.62 207 MET A N 1
ATOM 1619 C CA . MET A 1 207 ? 18.676 -4.640 -29.577 1.00 95.62 207 MET A CA 1
ATOM 1620 C C . MET A 1 207 ? 17.866 -3.761 -30.536 1.00 95.62 207 MET A C 1
ATOM 1622 O O . MET A 1 207 ? 17.852 -2.540 -30.398 1.00 95.62 207 MET A O 1
ATOM 1626 N N . VAL A 1 208 ? 17.165 -4.388 -31.480 1.00 95.38 208 VAL A N 1
ATOM 1627 C CA . VAL A 1 208 ? 16.214 -3.695 -32.359 1.00 95.38 208 VAL A CA 1
ATOM 1628 C C . VAL A 1 208 ? 14.868 -3.569 -31.641 1.00 95.38 208 VAL A C 1
ATOM 1630 O O . VAL A 1 208 ? 14.369 -4.552 -31.094 1.00 95.38 208 VAL A O 1
ATOM 1633 N N . VAL A 1 209 ? 14.296 -2.365 -31.629 1.00 95.94 209 VAL A N 1
ATOM 1634 C CA . VAL A 1 209 ? 12.984 -2.043 -31.039 1.00 95.94 209 VAL A CA 1
ATOM 1635 C C . VAL A 1 209 ? 12.276 -1.094 -31.995 1.00 95.94 209 VAL A C 1
ATOM 1637 O O . VAL A 1 209 ? 12.885 -0.116 -32.418 1.00 95.94 209 VAL A O 1
ATOM 1640 N N . GLY A 1 210 ? 11.034 -1.370 -32.389 1.00 93.62 210 GLY A N 1
ATOM 1641 C CA . GLY A 1 210 ? 10.315 -0.495 -33.328 1.00 93.62 210 GLY A CA 1
ATOM 1642 C C . GLY A 1 210 ? 11.024 -0.280 -34.668 1.00 93.62 210 GLY A C 1
ATOM 1643 O O . GLY A 1 210 ? 10.909 0.790 -35.261 1.00 93.62 210 GLY A O 1
ATOM 1644 N N . GLY A 1 211 ? 11.841 -1.246 -35.101 1.00 93.12 211 GLY A N 1
ATOM 1645 C CA . GLY A 1 211 ? 12.661 -1.142 -36.311 1.00 93.12 211 GLY A CA 1
ATOM 1646 C C . GLY A 1 211 ? 13.923 -0.276 -36.192 1.00 93.12 211 GLY A C 1
ATOM 1647 O O . GLY A 1 211 ? 14.661 -0.185 -37.169 1.00 93.12 211 GLY A O 1
ATOM 1648 N N . VAL A 1 212 ? 14.216 0.317 -35.027 1.00 94.81 212 VAL A N 1
ATOM 1649 C CA . VAL A 1 212 ? 15.457 1.075 -34.787 1.00 94.81 212 VAL A CA 1
ATOM 1650 C C . VAL A 1 212 ? 16.406 0.306 -33.871 1.00 94.81 212 VAL A C 1
ATOM 1652 O O . VAL A 1 212 ? 15.979 -0.391 -32.948 1.00 94.81 212 VAL A O 1
ATOM 1655 N N . GLU A 1 213 ? 17.713 0.418 -34.111 1.00 96.44 213 GLU A N 1
ATOM 1656 C CA . GLU A 1 213 ? 18.712 -0.131 -33.194 1.00 96.44 213 GLU A CA 1
ATOM 1657 C C . GLU A 1 213 ? 18.838 0.772 -31.962 1.00 96.44 213 GLU A C 1
ATOM 1659 O O . GLU A 1 213 ? 19.226 1.939 -32.053 1.00 96.44 213 GLU A O 1
ATOM 1664 N N . VAL A 1 214 ? 18.519 0.213 -30.796 1.00 97.75 214 VAL A N 1
ATOM 1665 C CA . VAL A 1 214 ? 18.689 0.867 -29.500 1.00 97.75 214 VAL A CA 1
ATOM 1666 C C . VAL A 1 214 ? 19.937 0.311 -28.829 1.00 97.75 214 VAL A C 1
ATOM 1668 O O . VAL A 1 214 ? 20.087 -0.900 -28.663 1.00 97.75 214 VAL A O 1
ATOM 1671 N N . ILE A 1 215 ? 20.811 1.206 -28.385 1.00 97.75 215 ILE A N 1
ATOM 1672 C CA . ILE A 1 215 ? 22.041 0.901 -27.655 1.00 97.75 215 ILE A CA 1
ATOM 1673 C C . ILE A 1 215 ? 21.845 1.306 -26.195 1.00 97.75 215 ILE A C 1
ATOM 1675 O O . ILE A 1 215 ? 21.497 2.445 -25.904 1.00 97.75 215 ILE A O 1
ATOM 1679 N N . LYS A 1 216 ? 22.085 0.378 -25.271 1.00 97.69 216 LYS A N 1
ATOM 1680 C CA . LYS A 1 216 ? 22.121 0.589 -23.824 1.00 97.69 216 LYS A CA 1
ATOM 1681 C C . LYS A 1 216 ? 23.557 0.489 -23.326 1.00 97.69 216 LYS A C 1
ATOM 1683 O O . LYS A 1 216 ? 24.180 -0.559 -23.459 1.00 97.69 216 LYS A O 1
ATOM 1688 N N . THR A 1 217 ? 24.028 1.518 -22.641 1.00 97.19 217 THR A N 1
ATOM 1689 C CA . THR A 1 217 ? 25.320 1.536 -21.951 1.00 97.19 217 THR A CA 1
ATOM 1690 C C . THR A 1 217 ? 25.089 1.628 -20.451 1.00 97.19 217 THR A C 1
ATOM 1692 O O . THR A 1 217 ? 24.356 2.502 -19.992 1.00 97.19 217 THR A O 1
ATOM 1695 N N . VAL A 1 218 ? 25.702 0.727 -19.685 1.00 96.06 218 VAL A N 1
ATOM 1696 C CA . VAL A 1 218 ? 25.604 0.672 -18.223 1.00 96.06 218 VAL A CA 1
ATOM 1697 C C . VAL A 1 218 ? 27.001 0.757 -17.618 1.00 96.06 218 VAL A C 1
ATOM 1699 O O . VAL A 1 218 ? 27.792 -0.176 -17.745 1.00 96.06 218 VAL A O 1
ATOM 1702 N N . SER A 1 219 ? 27.277 1.841 -16.900 1.00 93.75 219 SER A N 1
ATOM 1703 C CA . SER A 1 219 ? 28.580 2.105 -16.281 1.00 93.75 219 SER A CA 1
ATOM 1704 C C . SER A 1 219 ? 28.461 2.096 -14.761 1.00 93.75 219 SER A C 1
ATOM 1706 O O . SER A 1 219 ? 27.571 2.739 -14.203 1.00 93.75 219 SER A O 1
ATOM 1708 N N . ARG A 1 220 ? 29.341 1.357 -14.077 1.00 93.50 220 ARG A N 1
ATOM 1709 C CA . ARG A 1 220 ? 29.377 1.291 -12.609 1.00 93.50 220 ARG A CA 1
ATOM 1710 C C . ARG A 1 220 ? 30.181 2.456 -12.041 1.00 93.50 220 ARG A C 1
ATOM 1712 O O . ARG A 1 220 ? 31.283 2.712 -12.504 1.00 93.50 220 ARG A O 1
ATOM 1719 N N . TYR A 1 221 ? 29.673 3.067 -10.978 1.00 92.06 221 TYR A N 1
ATOM 1720 C CA . TYR A 1 221 ? 30.370 4.084 -10.195 1.00 92.06 221 TYR A CA 1
ATOM 1721 C C . TYR A 1 221 ? 30.298 3.736 -8.715 1.00 92.06 221 TYR A C 1
ATOM 1723 O O . TYR A 1 221 ? 29.252 3.316 -8.215 1.00 92.06 221 TYR A O 1
ATOM 1731 N N . CYS A 1 222 ? 31.399 3.928 -7.998 1.00 90.94 222 CYS A N 1
ATOM 1732 C CA . CYS A 1 222 ? 31.503 3.591 -6.582 1.00 90.94 222 CYS A CA 1
ATOM 1733 C C . CYS A 1 222 ? 31.499 4.844 -5.695 1.00 90.94 222 CYS A C 1
ATOM 1735 O O . CYS A 1 222 ? 31.925 5.929 -6.098 1.00 90.94 222 CYS A O 1
ATOM 1737 N N . SER A 1 223 ? 31.050 4.715 -4.448 1.00 91.06 223 SER A N 1
ATOM 1738 C CA . SER A 1 223 ? 31.264 5.748 -3.431 1.00 91.06 223 SER A CA 1
ATOM 1739 C C . SER A 1 223 ? 32.766 5.997 -3.230 1.00 91.06 223 SER A C 1
ATOM 1741 O O . SER A 1 223 ? 33.573 5.107 -3.484 1.00 91.06 223 SER A O 1
ATOM 1743 N N . ASN A 1 224 ? 33.176 7.158 -2.700 1.00 86.00 224 ASN A N 1
ATOM 1744 C CA . ASN A 1 224 ? 34.600 7.418 -2.396 1.00 86.00 224 ASN A CA 1
ATOM 1745 C C . ASN A 1 224 ? 35.241 6.338 -1.497 1.00 86.00 224 ASN A C 1
ATOM 1747 O O . ASN A 1 224 ? 36.435 6.076 -1.601 1.00 86.00 224 ASN A O 1
ATOM 1751 N N . SER A 1 225 ? 34.439 5.710 -0.630 1.00 86.06 225 SER A N 1
ATOM 1752 C CA . SER A 1 225 ? 34.846 4.608 0.249 1.00 86.06 225 SER A CA 1
ATOM 1753 C C . SER A 1 225 ? 34.852 3.224 -0.412 1.00 86.06 225 SER A C 1
ATOM 1755 O O . SER A 1 225 ? 35.256 2.266 0.237 1.00 86.06 225 SER A O 1
ATOM 1757 N N . GLY A 1 226 ? 34.315 3.080 -1.626 1.00 85.19 226 GLY A N 1
ATOM 1758 C CA . GLY A 1 226 ? 34.149 1.795 -2.316 1.00 85.19 226 GLY A CA 1
ATOM 1759 C C . GLY A 1 226 ? 33.011 0.902 -1.823 1.00 85.19 226 GLY A C 1
ATOM 1760 O O . GLY A 1 226 ? 32.648 -0.052 -2.501 1.00 85.19 226 GLY A O 1
ATOM 1761 N N . LYS A 1 227 ? 32.420 1.204 -0.661 1.00 88.38 227 LYS A N 1
ATOM 1762 C CA . LYS A 1 227 ? 31.426 0.334 -0.007 1.00 88.38 227 LYS A CA 1
ATOM 1763 C C . LYS A 1 227 ? 30.091 0.255 -0.745 1.00 88.38 227 LYS A C 1
ATOM 1765 O O . LYS A 1 227 ? 29.402 -0.751 -0.637 1.00 88.38 227 LYS A O 1
ATOM 1770 N N . ASN A 1 228 ? 29.735 1.308 -1.473 1.00 91.75 228 ASN A N 1
ATOM 1771 C CA . ASN A 1 228 ? 28.489 1.386 -2.223 1.00 91.75 228 ASN A CA 1
ATOM 1772 C C . ASN A 1 228 ? 28.795 1.609 -3.702 1.00 91.75 228 ASN A C 1
ATOM 1774 O O . ASN A 1 228 ? 29.800 2.231 -4.046 1.00 91.75 228 ASN A O 1
ATOM 1778 N N . SER A 1 229 ? 27.899 1.161 -4.575 1.00 91.06 229 SER A N 1
ATOM 1779 C CA . SER A 1 229 ? 27.970 1.467 -6.001 1.00 91.06 229 SER A CA 1
ATOM 1780 C C . SER A 1 229 ? 26.592 1.740 -6.583 1.00 91.06 229 SER A C 1
ATOM 1782 O O . SER A 1 229 ? 25.612 1.143 -6.150 1.00 91.06 229 SER A O 1
ATOM 1784 N N . ASP A 1 230 ? 26.548 2.605 -7.586 1.00 93.56 230 ASP A N 1
ATOM 1785 C CA . ASP A 1 230 ? 25.374 2.920 -8.395 1.00 93.56 230 ASP A CA 1
ATOM 1786 C C . ASP A 1 230 ? 25.786 2.926 -9.874 1.00 93.56 230 ASP A C 1
ATOM 1788 O O . ASP A 1 230 ? 26.967 3.046 -10.204 1.00 93.56 230 ASP A O 1
ATOM 1792 N N . ALA A 1 231 ? 24.823 2.750 -10.771 1.00 92.75 231 ALA A N 1
ATOM 1793 C CA . ALA A 1 231 ? 25.060 2.691 -12.204 1.00 92.75 231 ALA A CA 1
ATOM 1794 C C . ALA A 1 231 ? 24.518 3.932 -12.914 1.00 92.75 231 ALA A C 1
ATOM 1796 O O . ALA A 1 231 ? 23.370 4.327 -12.676 1.00 92.75 231 ALA A O 1
ATOM 1797 N N . SER A 1 232 ? 25.322 4.471 -13.831 1.00 95.38 232 SER A N 1
ATOM 1798 C CA . SER A 1 232 ? 24.832 5.341 -14.897 1.00 95.38 232 SER A CA 1
ATOM 1799 C C . SER A 1 232 ? 24.316 4.461 -16.030 1.00 95.38 232 SER A C 1
ATOM 1801 O O . SER A 1 232 ? 24.931 3.441 -16.358 1.00 95.38 232 SER A O 1
ATOM 1803 N N . VAL A 1 233 ? 23.171 4.819 -16.601 1.00 96.56 233 VAL A N 1
ATOM 1804 C CA . VAL A 1 233 ? 22.539 4.080 -17.698 1.00 96.56 233 VAL A CA 1
ATOM 1805 C C . VAL A 1 233 ? 22.171 5.064 -18.789 1.00 96.56 233 VAL A C 1
ATOM 1807 O O . VAL A 1 233 ? 21.442 6.016 -18.539 1.00 96.56 233 VAL A O 1
ATOM 1810 N N . THR A 1 234 ? 22.643 4.813 -20.003 1.00 97.56 234 THR A N 1
ATOM 1811 C CA . THR A 1 234 ? 22.293 5.586 -21.196 1.00 97.56 234 THR A CA 1
ATOM 1812 C C . THR A 1 234 ? 21.645 4.671 -22.222 1.00 97.56 234 THR A C 1
ATOM 1814 O O . THR A 1 234 ? 22.184 3.610 -22.514 1.00 97.56 234 THR A O 1
ATOM 1817 N N . PHE A 1 235 ? 20.520 5.097 -22.786 1.00 98.06 235 PHE A N 1
ATOM 1818 C CA . PHE A 1 235 ? 19.947 4.555 -24.012 1.00 98.06 235 PHE A CA 1
ATOM 1819 C C . PHE A 1 235 ? 20.155 5.553 -25.142 1.00 98.06 235 PHE A C 1
ATOM 1821 O O . PHE A 1 235 ? 19.924 6.744 -24.945 1.00 98.06 235 PHE A O 1
ATOM 1828 N N . SER A 1 236 ? 20.549 5.082 -26.317 1.00 97.75 236 SER A N 1
ATOM 1829 C CA . SER A 1 236 ? 20.691 5.904 -27.517 1.00 97.75 236 SER A CA 1
ATOM 1830 C C . SER A 1 236 ? 20.228 5.155 -28.755 1.00 97.75 236 SER A C 1
ATOM 1832 O O . SER A 1 236 ? 20.427 3.946 -28.850 1.00 97.75 236 SER A O 1
ATOM 1834 N N . TRP A 1 237 ? 19.631 5.873 -29.697 1.00 97.56 237 TRP A N 1
ATOM 1835 C CA . TRP A 1 237 ? 19.192 5.341 -30.987 1.00 97.56 237 TRP A CA 1
ATOM 1836 C C . TRP A 1 237 ? 19.168 6.461 -32.030 1.00 97.56 237 TRP A C 1
ATOM 1838 O O . TRP A 1 237 ? 19.341 7.638 -31.697 1.00 97.56 237 TRP A O 1
ATOM 1848 N N . MET A 1 238 ? 18.950 6.082 -33.284 1.00 96.56 238 MET A N 1
ATOM 1849 C CA . MET A 1 238 ? 18.711 7.005 -34.391 1.00 96.56 238 MET A CA 1
ATOM 1850 C C . MET A 1 238 ? 17.240 6.909 -34.793 1.00 96.56 238 MET A C 1
ATOM 1852 O O . MET A 1 238 ? 16.748 5.806 -35.038 1.00 96.56 238 MET A O 1
ATOM 1856 N N . ASP A 1 239 ? 16.537 8.038 -34.841 1.00 90.50 239 ASP A N 1
ATOM 1857 C CA . ASP A 1 239 ? 15.188 8.096 -35.408 1.00 90.50 239 ASP A CA 1
ATOM 1858 C C . ASP A 1 239 ? 15.239 7.819 -36.929 1.00 90.50 239 ASP A C 1
ATOM 1860 O O . ASP A 1 239 ? 16.291 7.990 -37.557 1.00 90.50 239 ASP A O 1
ATOM 1864 N N . PRO A 1 240 ? 14.119 7.415 -37.564 1.00 84.19 240 PRO A N 1
ATOM 1865 C CA . PRO A 1 240 ? 14.077 7.145 -39.006 1.00 84.19 240 PRO A CA 1
ATOM 1866 C C . PRO A 1 240 ? 14.478 8.330 -39.899 1.00 84.19 240 PRO A C 1
ATOM 1868 O O . PRO A 1 240 ? 14.882 8.130 -41.041 1.00 84.19 240 PRO A O 1
ATOM 1871 N N . ASP A 1 241 ? 14.371 9.560 -39.391 1.00 89.56 241 ASP A N 1
ATOM 1872 C CA . ASP A 1 241 ? 14.804 10.790 -40.065 1.00 89.56 241 ASP A CA 1
ATOM 1873 C C . ASP A 1 241 ? 16.315 11.070 -39.921 1.00 89.56 241 ASP A C 1
ATOM 1875 O O . ASP A 1 241 ? 16.819 12.056 -40.457 1.00 89.56 241 ASP A O 1
ATOM 1879 N N . GLY A 1 242 ? 17.048 10.205 -39.211 1.00 90.38 242 GLY A N 1
ATOM 1880 C CA . GLY A 1 242 ? 18.472 10.359 -38.927 1.00 90.38 242 GLY A CA 1
ATOM 1881 C C . GLY A 1 242 ? 18.780 11.218 -37.698 1.00 90.38 242 GLY A C 1
ATOM 1882 O O . GLY A 1 242 ? 19.951 11.520 -37.459 1.00 90.38 242 GLY A O 1
ATOM 1883 N N . THR A 1 243 ? 17.784 11.608 -36.899 1.00 95.06 243 THR A N 1
ATOM 1884 C CA . THR A 1 243 ? 18.009 12.388 -35.676 1.00 95.06 243 THR A CA 1
ATOM 1885 C C . THR A 1 243 ? 18.518 11.493 -34.536 1.00 95.06 243 THR A C 1
ATOM 1887 O O . THR A 1 243 ? 17.854 10.517 -34.180 1.00 95.06 243 THR A O 1
ATOM 1890 N N . PRO A 1 244 ? 19.662 11.807 -33.897 1.00 96.12 244 PRO A N 1
ATOM 1891 C CA . PRO A 1 244 ? 20.129 11.061 -32.735 1.00 96.12 244 PRO A CA 1
ATOM 1892 C C . PRO A 1 244 ? 19.276 11.367 -31.500 1.00 96.12 244 PRO A C 1
ATOM 1894 O O . PRO A 1 244 ? 18.978 12.523 -31.186 1.00 96.12 244 PRO A O 1
ATOM 1897 N N . ARG A 1 245 ? 18.937 10.323 -30.746 1.00 97.31 245 ARG A N 1
ATOM 1898 C CA . ARG A 1 245 ? 18.187 10.414 -29.491 1.00 97.31 245 ARG A CA 1
ATOM 1899 C C . ARG A 1 245 ? 18.944 9.770 -28.347 1.00 97.31 245 ARG A C 1
ATOM 1901 O O . ARG A 1 245 ? 19.727 8.838 -28.536 1.00 97.31 245 ARG A O 1
ATOM 1908 N N . LYS A 1 246 ? 18.687 10.273 -27.140 1.00 97.06 246 LYS A N 1
ATOM 1909 C CA . LYS A 1 246 ? 19.295 9.784 -25.907 1.00 97.06 246 LYS A CA 1
ATOM 1910 C C . LYS A 1 246 ? 18.328 9.895 -24.731 1.00 97.06 246 LYS A C 1
ATOM 1912 O O . LYS A 1 246 ? 17.605 10.880 -24.611 1.00 97.06 246 LYS A O 1
ATOM 1917 N N . LEU A 1 247 ? 18.367 8.899 -23.851 1.00 97.12 247 LEU A N 1
ATOM 1918 C CA . LEU A 1 247 ? 17.745 8.911 -22.528 1.00 97.12 247 LEU A CA 1
ATOM 1919 C C . LEU A 1 247 ? 18.770 8.434 -21.506 1.00 97.12 247 LEU A C 1
ATOM 1921 O O . LEU A 1 247 ? 19.375 7.381 -21.700 1.00 97.12 247 LEU A O 1
ATOM 1925 N N . ASP A 1 248 ? 18.949 9.161 -20.409 1.00 95.56 248 ASP A N 1
ATOM 1926 C CA . ASP A 1 248 ? 19.941 8.804 -19.401 1.00 95.56 248 ASP A CA 1
ATOM 1927 C C . ASP A 1 248 ? 19.428 8.886 -17.964 1.00 95.56 248 ASP A C 1
ATOM 1929 O O . ASP A 1 248 ? 18.491 9.609 -17.627 1.00 95.56 248 ASP A O 1
ATOM 1933 N N . LYS A 1 249 ? 20.066 8.074 -17.124 1.00 94.81 249 LYS A N 1
ATOM 1934 C CA . LYS A 1 249 ? 20.033 8.138 -15.669 1.00 94.81 249 LYS A CA 1
ATOM 1935 C C . LYS A 1 249 ? 21.482 8.214 -15.215 1.00 94.81 249 LYS A C 1
ATOM 1937 O O . LYS A 1 249 ? 22.213 7.235 -15.359 1.00 94.81 249 LYS A O 1
ATOM 1942 N N . THR A 1 250 ? 21.874 9.346 -14.652 1.00 93.81 250 THR A N 1
ATOM 1943 C CA . THR A 1 250 ? 23.207 9.543 -14.078 1.00 93.81 250 THR A CA 1
ATOM 1944 C C . THR A 1 250 ? 23.362 8.793 -12.758 1.00 93.81 250 THR A C 1
ATOM 1946 O O . THR A 1 250 ? 22.385 8.500 -12.060 1.00 93.81 250 THR A O 1
ATOM 1949 N N . SER A 1 251 ? 24.606 8.450 -12.422 1.00 92.88 251 SER A N 1
ATOM 1950 C CA . SER A 1 251 ? 24.906 7.835 -11.128 1.00 92.88 251 SER A CA 1
ATOM 1951 C C . SER A 1 251 ? 25.091 8.906 -10.063 1.00 92.88 251 SER A C 1
ATOM 1953 O O . SER A 1 251 ? 25.792 9.895 -10.279 1.00 92.88 251 SER A O 1
ATOM 1955 N N . MET A 1 252 ? 24.572 8.670 -8.856 1.00 91.94 252 MET A N 1
ATOM 1956 C CA . MET A 1 252 ? 24.830 9.570 -7.720 1.00 91.94 252 MET A CA 1
ATOM 1957 C C . MET A 1 252 ? 26.313 9.627 -7.312 1.00 91.94 252 MET A C 1
ATOM 1959 O O . MET A 1 252 ? 26.724 10.513 -6.564 1.00 91.94 252 MET A O 1
ATOM 1963 N N . PHE A 1 253 ? 27.121 8.669 -7.774 1.00 91.38 253 PHE A N 1
ATOM 1964 C CA . PHE A 1 253 ? 28.551 8.591 -7.492 1.00 91.38 253 PHE A CA 1
ATOM 1965 C C . PHE A 1 253 ? 29.429 9.023 -8.664 1.00 91.38 253 PHE A C 1
ATOM 1967 O O . PHE A 1 253 ? 30.650 8.995 -8.534 1.00 91.38 253 PHE A O 1
ATOM 1974 N N . GLU A 1 254 ? 28.847 9.439 -9.785 1.00 89.50 254 GLU A N 1
ATOM 1975 C CA . GLU A 1 254 ? 29.587 9.774 -11.004 1.00 89.50 254 GLU A CA 1
ATOM 1976 C C . GLU A 1 254 ? 30.673 10.833 -10.767 1.00 89.50 254 GLU A C 1
ATOM 1978 O O . GLU A 1 254 ? 31.809 10.659 -11.191 1.00 89.50 254 GLU A O 1
ATOM 1983 N N . GLY A 1 255 ? 30.377 11.868 -9.974 1.00 87.06 255 GLY A N 1
ATOM 1984 C CA . GLY A 1 255 ? 31.329 12.942 -9.655 1.00 87.06 255 GLY A CA 1
ATOM 1985 C C . GLY A 1 255 ? 32.360 12.629 -8.559 1.00 87.06 255 GLY A C 1
ATOM 1986 O O . GLY A 1 255 ? 33.176 13.497 -8.222 1.00 87.06 255 GLY A O 1
ATOM 1987 N N . ASN A 1 256 ? 32.325 11.433 -7.963 1.00 88.81 256 ASN A N 1
ATOM 1988 C CA . ASN A 1 256 ? 33.221 11.079 -6.864 1.00 88.81 256 ASN A CA 1
ATOM 1989 C C . ASN A 1 256 ? 34.674 10.978 -7.316 1.00 88.81 256 ASN A C 1
ATOM 1991 O O . ASN A 1 256 ? 34.978 10.440 -8.375 1.00 88.81 256 ASN A O 1
ATOM 1995 N N . ARG A 1 257 ? 35.577 11.393 -6.424 1.00 85.12 257 ARG A N 1
ATOM 1996 C CA . ARG A 1 257 ? 37.028 11.366 -6.623 1.00 85.12 257 ARG A CA 1
ATOM 1997 C C . ARG A 1 257 ? 37.539 9.997 -7.085 1.00 85.12 257 ARG A C 1
ATOM 1999 O O . ARG A 1 257 ? 38.394 9.928 -7.953 1.00 85.12 257 ARG A O 1
ATOM 2006 N N . ARG A 1 258 ? 37.002 8.918 -6.506 1.00 84.62 258 ARG A N 1
ATOM 2007 C CA . ARG A 1 258 ? 37.374 7.539 -6.856 1.00 84.62 258 ARG A CA 1
ATOM 2008 C C . ARG A 1 258 ? 37.080 7.186 -8.323 1.00 84.62 258 ARG A C 1
ATOM 2010 O O . ARG A 1 258 ? 37.790 6.370 -8.890 1.00 84.62 258 ARG A O 1
ATOM 2017 N N . ASN A 1 259 ? 36.044 7.770 -8.924 1.00 84.50 259 ASN A N 1
ATOM 2018 C CA . ASN A 1 259 ? 35.645 7.471 -10.304 1.00 84.50 259 ASN A CA 1
ATOM 2019 C C . ASN A 1 259 ? 36.212 8.484 -11.313 1.00 84.50 259 ASN A C 1
ATOM 2021 O O . ASN A 1 259 ? 35.797 8.497 -12.467 1.00 84.50 259 ASN A O 1
ATOM 2025 N N . ASP A 1 260 ? 37.122 9.352 -10.872 1.00 84.31 260 ASP A N 1
ATOM 2026 C CA . ASP A 1 260 ? 37.752 10.379 -11.690 1.00 84.31 260 ASP A CA 1
ATOM 2027 C C . ASP A 1 260 ? 39.246 10.084 -11.778 1.00 84.31 260 ASP A C 1
ATOM 2029 O O . ASP A 1 260 ? 39.966 10.254 -10.798 1.00 84.31 260 ASP A O 1
ATOM 2033 N N . GLU A 1 261 ? 39.717 9.639 -12.941 1.00 80.12 261 GLU A N 1
ATOM 2034 C CA . GLU A 1 261 ? 41.110 9.225 -13.150 1.00 80.12 261 GLU A CA 1
ATOM 2035 C C . GLU A 1 261 ? 42.119 10.327 -12.791 1.00 80.12 261 GLU A C 1
ATOM 2037 O O . GLU A 1 261 ? 43.134 10.048 -12.151 1.00 80.12 261 GLU A O 1
ATOM 2042 N N . ALA A 1 262 ? 41.811 11.590 -13.106 1.00 82.06 262 ALA A N 1
ATOM 2043 C CA . ALA A 1 262 ? 42.673 12.731 -12.801 1.00 82.06 262 ALA A CA 1
ATOM 2044 C C . ALA A 1 262 ? 42.702 13.057 -11.302 1.00 82.06 262 ALA A C 1
ATOM 2046 O O . ALA A 1 262 ? 43.652 13.661 -10.798 1.00 82.06 262 ALA A O 1
ATOM 2047 N N . ARG A 1 263 ? 41.661 12.652 -10.571 1.00 75.56 263 ARG A N 1
ATOM 2048 C CA . ARG A 1 263 ? 41.549 12.846 -9.128 1.00 75.56 263 ARG A CA 1
ATOM 2049 C C . ARG A 1 263 ? 41.629 11.535 -8.348 1.00 75.56 263 ARG A C 1
ATOM 2051 O O . ARG A 1 263 ? 41.378 11.583 -7.156 1.00 75.56 263 ARG A O 1
ATOM 2058 N N . ASN A 1 264 ? 42.001 10.387 -8.918 1.00 74.12 264 ASN A N 1
ATOM 2059 C CA . ASN A 1 264 ? 41.902 9.109 -8.195 1.00 74.12 264 ASN A CA 1
ATOM 2060 C C . ASN A 1 264 ? 43.047 8.884 -7.175 1.00 74.12 264 ASN A C 1
ATOM 2062 O O . ASN A 1 264 ? 42.893 8.090 -6.254 1.00 74.12 264 ASN A O 1
ATOM 2066 N N . TRP A 1 265 ? 44.179 9.603 -7.276 1.00 73.69 265 TRP A N 1
ATOM 2067 C CA . TRP A 1 265 ? 45.363 9.575 -6.373 1.00 73.69 265 TRP A CA 1
ATOM 2068 C C . TRP A 1 265 ? 45.723 8.202 -5.742 1.00 73.69 265 TRP A C 1
ATOM 2070 O O . TRP A 1 265 ? 46.203 8.161 -4.610 1.00 73.69 265 TRP A O 1
ATOM 2080 N N . GLY A 1 266 ? 45.483 7.081 -6.431 1.00 63.78 266 GLY A N 1
ATOM 2081 C CA . GLY A 1 266 ? 45.811 5.737 -5.940 1.00 63.78 266 GLY A CA 1
ATOM 2082 C C . GLY A 1 266 ? 44.920 5.193 -4.814 1.00 63.78 266 GLY A C 1
ATOM 2083 O O . GLY A 1 266 ? 45.408 4.434 -3.978 1.00 63.78 266 GLY A O 1
ATOM 2084 N N . LEU A 1 267 ? 43.632 5.558 -4.748 1.00 62.31 267 LEU A N 1
ATOM 2085 C CA . LEU A 1 267 ? 42.691 4.825 -3.890 1.00 62.31 267 LEU A CA 1
ATOM 2086 C C . LEU A 1 267 ? 42.626 3.343 -4.322 1.00 62.31 267 LEU A C 1
ATOM 2088 O O . LEU A 1 267 ? 42.540 3.086 -5.521 1.00 62.31 267 LEU A O 1
ATOM 2092 N N . PRO A 1 268 ? 42.630 2.375 -3.382 1.00 60.34 268 PRO A N 1
ATOM 2093 C CA . PRO A 1 268 ? 42.473 0.964 -3.730 1.00 60.34 268 PRO A CA 1
ATOM 2094 C C . PRO A 1 268 ? 41.134 0.730 -4.438 1.00 60.34 268 PRO A C 1
ATOM 2096 O O . PRO A 1 268 ? 40.145 1.372 -4.062 1.00 60.34 268 PRO A O 1
ATOM 2099 N N . GLU A 1 269 ? 41.108 -0.171 -5.425 1.00 55.25 269 GLU A N 1
ATOM 2100 C CA . GLU A 1 269 ? 39.882 -0.600 -6.122 1.00 55.25 269 GLU A CA 1
ATOM 2101 C C . GLU A 1 269 ? 38.865 -1.231 -5.160 1.00 55.25 269 GLU A C 1
ATOM 2103 O O . GLU A 1 269 ? 39.253 -2.079 -4.326 1.00 55.25 269 GLU A O 1
#

Nearest PDB structures (foldseek):
  1wzn-assembly1_A  TM=7.764E-01  e=1.963E-01  Pyrococcus horikoshii OT3
  4zi4-assembly1_A  TM=5.047E-01  e=4.950E-01  Yersinia enterocolitica
  3f9b-assembly1_A  TM=5.046E-01  e=6.609E-01  Yersinia enterocolitica (type O:9)
  3u96-assembly1_A  TM=5.068E-01  e=1.050E+00  Yersinia enterocolitica
  1lyv-assembly1_A  TM=4.121E-01  e=6.238E-01  Yersinia enterocolitica